Protein AF-A0A1L7NQ21-F1 (afdb_monomer_lite)

InterPro domains:
  IPR059882 YoqU [PF27459] (92-200)

Foldseek 3Di:
DDDPLVPQLVLQCDVVQWDWDWDADPFAIWIWIAGPVPRQIFIDDDGNDPCRVPDSVNSLVRLLRSLVVCVVVVHADDDQTPSNLSVLQVLLQLLQVLCLPFFPNPQADPVQRFGWGWDDPVATWIQGRPPRDTFHLDPDDDTVPDPDDPLVSVVVVLSRCCSRPVRAAELCSQQPADPDDGGGPVPGDPVRSVSSSVSNVSGSSYDHPPPDPPD

Organism: Pseudomonas putida (NCBI:txid303)

Radius of gyration: 19.26 Å; chains: 1; bounding box: 44×36×60 Å

Structure (mmCIF, N/CA/C/O backbone):
data_AF-A0A1L7NQ21-F1
#
_entry.id   AF-A0A1L7NQ21-F1
#
loop_
_atom_site.group_PDB
_atom_site.id
_atom_site.type_symbol
_atom_site.label_atom_id
_atom_site.label_alt_id
_atom_site.label_comp_id
_atom_site.label_asym_id
_atom_site.label_entity_id
_atom_site.label_seq_id
_atom_site.pdbx_PDB_ins_code
_atom_site.Cartn_x
_atom_site.Cartn_y
_atom_site.Cartn_z
_atom_site.occupancy
_atom_site.B_iso_or_equiv
_atom_site.auth_seq_id
_atom_site.auth_comp_id
_atom_site.auth_asym_id
_atom_site.auth_atom_id
_atom_site.pdbx_PDB_model_num
ATOM 1 N N . MET A 1 1 ? 1.012 23.677 16.792 1.00 32.12 1 MET A N 1
ATOM 2 C CA . MET A 1 1 ? -0.436 23.432 16.614 1.00 32.12 1 MET A CA 1
ATOM 3 C C . MET A 1 1 ? -0.610 22.050 16.000 1.00 32.12 1 MET A C 1
ATOM 5 O O . MET A 1 1 ? -0.358 21.897 14.815 1.00 32.12 1 MET A O 1
ATOM 9 N N . HIS A 1 2 ? -0.898 21.027 16.805 1.00 36.28 2 HIS A N 1
ATOM 10 C CA . HIS A 1 2 ? -1.172 19.657 16.346 1.00 36.28 2 HIS A CA 1
ATOM 11 C C . HIS A 1 2 ? -2.449 19.189 17.045 1.00 36.28 2 HIS A C 1
ATOM 13 O O . HIS A 1 2 ? -2.409 18.605 18.121 1.00 36.28 2 HIS A O 1
ATOM 19 N N . THR A 1 3 ? -3.588 19.517 16.446 1.00 37.69 3 THR A N 1
ATOM 20 C CA . THR A 1 3 ? -4.924 19.086 16.873 1.00 37.69 3 THR A CA 1
ATOM 21 C C . THR A 1 3 ? -5.678 18.568 15.650 1.00 37.69 3 THR A C 1
ATOM 23 O O . THR A 1 3 ? -6.702 19.123 15.289 1.00 37.69 3 THR A O 1
ATOM 26 N N . ASN A 1 4 ? -5.146 17.537 14.983 1.00 45.69 4 ASN A N 1
ATOM 27 C CA . ASN A 1 4 ? -5.838 16.839 13.882 1.00 45.69 4 ASN A CA 1
ATOM 28 C C . ASN A 1 4 ? -6.032 15.330 14.159 1.00 45.69 4 ASN A C 1
ATOM 30 O O . ASN A 1 4 ? -6.522 14.600 13.307 1.00 45.69 4 ASN A O 1
ATOM 34 N N . GLY A 1 5 ? -5.661 14.840 15.350 1.00 44.22 5 GLY A N 1
ATOM 35 C CA . GLY A 1 5 ? -5.690 13.404 15.673 1.00 44.22 5 GLY A CA 1
ATOM 36 C C . GLY A 1 5 ? -7.079 12.822 15.975 1.00 44.22 5 GLY A C 1
ATOM 37 O O . GLY A 1 5 ? -7.252 11.614 15.895 1.00 44.22 5 GLY A O 1
ATOM 38 N N . ILE A 1 6 ? -8.072 13.655 16.304 1.00 44.72 6 ILE A N 1
ATOM 39 C CA . ILE A 1 6 ? -9.440 13.208 16.647 1.00 44.72 6 ILE A CA 1
ATOM 40 C C . ILE A 1 6 ? -10.348 13.157 15.400 1.00 44.72 6 ILE A C 1
ATOM 42 O O . ILE A 1 6 ? -11.302 12.382 15.342 1.00 44.72 6 ILE A O 1
ATOM 46 N N . ASP A 1 7 ? -10.019 13.933 14.367 1.00 54.94 7 ASP A N 1
ATOM 47 C CA . ASP A 1 7 ? -10.854 14.099 13.171 1.00 54.94 7 ASP A CA 1
ATOM 48 C C . ASP A 1 7 ? -10.717 12.919 12.186 1.00 54.94 7 ASP A C 1
ATOM 50 O O . ASP A 1 7 ? -11.691 12.452 11.597 1.00 54.94 7 ASP A O 1
ATOM 54 N N . TRP A 1 8 ? -9.515 12.342 12.068 1.00 54.97 8 TRP A N 1
ATOM 55 C CA . TRP A 1 8 ? -9.252 11.308 11.061 1.00 54.97 8 TRP A CA 1
ATOM 56 C C . TRP A 1 8 ? -9.940 9.957 11.359 1.00 54.97 8 TRP A C 1
ATOM 58 O O . TRP A 1 8 ? -10.444 9.328 10.433 1.00 54.97 8 TRP A O 1
ATOM 68 N N . ILE A 1 9 ? -10.032 9.519 12.627 1.00 61.72 9 ILE A N 1
ATOM 69 C CA . ILE A 1 9 ? -10.739 8.269 12.998 1.00 61.72 9 ILE A CA 1
ATOM 70 C C . ILE A 1 9 ? -12.238 8.418 12.755 1.00 61.72 9 ILE A C 1
ATOM 72 O O . ILE A 1 9 ? -12.871 7.521 12.199 1.00 61.72 9 ILE A O 1
ATOM 76 N N . THR A 1 10 ? -12.791 9.566 13.148 1.00 63.78 10 THR A N 1
ATOM 77 C CA . THR A 1 10 ? -14.214 9.882 12.990 1.00 63.78 10 THR A CA 1
ATOM 78 C C . THR A 1 10 ? -14.597 9.918 11.507 1.00 63.78 10 THR A C 1
ATOM 80 O O . THR A 1 10 ? -15.651 9.412 11.136 1.00 63.78 10 THR A O 1
ATOM 83 N N . GLY A 1 11 ? -13.707 10.415 10.637 1.00 64.31 11 GLY A N 1
ATOM 84 C CA . GLY A 1 11 ? -13.865 10.343 9.179 1.00 64.31 11 GLY A CA 1
ATOM 85 C C . GLY A 1 11 ? -13.595 8.963 8.557 1.00 64.31 11 GLY A C 1
ATOM 86 O O . GLY A 1 11 ? -14.012 8.706 7.425 1.00 64.31 11 GLY A O 1
ATOM 87 N N . MET A 1 12 ? -12.903 8.062 9.262 1.00 71.81 12 MET A N 1
ATOM 88 C CA . MET A 1 12 ? -12.581 6.716 8.778 1.00 71.81 12 MET A CA 1
ATOM 89 C C . MET A 1 12 ? -13.686 5.698 9.073 1.00 71.81 12 MET A C 1
ATOM 91 O O . MET A 1 12 ? -13.937 4.824 8.242 1.00 71.81 12 MET A O 1
ATOM 95 N N . LEU A 1 13 ? -14.360 5.828 10.217 1.00 77.88 13 LEU A N 1
ATOM 96 C CA . LEU A 1 13 ? -15.386 4.903 10.700 1.00 77.88 13 LEU A CA 1
ATOM 97 C C . LEU A 1 13 ? -16.797 5.472 10.527 1.00 77.88 13 LEU A C 1
ATOM 99 O O . LEU A 1 13 ? -17.529 5.675 11.492 1.00 77.88 13 LEU A O 1
ATOM 103 N N . ASP A 1 14 ? -17.179 5.694 9.271 1.00 84.94 14 ASP A N 1
ATOM 104 C CA . ASP A 1 14 ? -18.560 6.004 8.896 1.00 84.94 14 ASP A CA 1
ATOM 105 C C . ASP A 1 14 ? -19.506 4.886 9.400 1.00 84.94 14 ASP A C 1
ATOM 107 O O . ASP A 1 14 ? -19.382 3.739 8.948 1.00 84.94 14 ASP A O 1
ATOM 111 N N . PRO A 1 15 ? -20.445 5.173 10.324 1.00 86.00 15 PRO A N 1
ATOM 112 C CA . PRO A 1 15 ? -21.314 4.158 10.917 1.00 86.00 15 PRO A CA 1
ATOM 113 C C . PRO A 1 15 ? -22.269 3.512 9.903 1.00 86.00 15 PRO A C 1
ATOM 115 O O . PRO A 1 15 ? -22.757 2.404 10.153 1.00 86.00 15 PRO A O 1
ATOM 118 N N . GLU A 1 16 ? -22.516 4.151 8.753 1.00 88.62 16 GLU A N 1
ATOM 119 C CA . GLU A 1 16 ? -23.286 3.563 7.651 1.00 88.62 16 GLU A CA 1
ATOM 120 C C . GLU A 1 16 ? -22.487 2.497 6.891 1.00 88.62 16 GLU A C 1
ATOM 122 O O . GLU A 1 16 ? -23.062 1.585 6.295 1.00 88.62 16 GLU A O 1
ATOM 127 N N . ARG A 1 17 ? -21.151 2.570 6.935 1.00 89.25 17 ARG A N 1
ATOM 128 C CA . ARG A 1 17 ? -20.242 1.631 6.257 1.00 89.25 17 ARG A CA 1
ATOM 129 C C . ARG A 1 17 ? -19.696 0.571 7.188 1.00 89.25 17 ARG A C 1
ATOM 131 O O . ARG A 1 17 ? -19.484 -0.565 6.760 1.00 89.25 17 ARG A O 1
ATOM 138 N N . PHE A 1 18 ? -19.479 0.928 8.447 1.00 92.94 18 PHE A N 1
ATOM 139 C CA . PHE A 1 18 ? -18.782 0.090 9.403 1.00 92.94 18 PHE A CA 1
ATOM 140 C C . PHE A 1 18 ? -19.611 -0.169 10.657 1.00 92.94 18 PHE A C 1
ATOM 142 O O . PHE A 1 18 ? -20.371 0.675 11.131 1.00 92.94 18 PHE A O 1
ATOM 149 N N . ALA A 1 19 ? -19.442 -1.363 11.211 1.00 93.38 19 ALA A N 1
ATOM 150 C CA . ALA A 1 19 ? -19.881 -1.700 12.551 1.00 93.38 19 ALA A CA 1
ATOM 151 C C . ALA A 1 19 ? -18.640 -1.990 13.397 1.00 93.38 19 ALA A C 1
ATOM 153 O O . ALA A 1 19 ? -17.917 -2.950 13.133 1.00 93.38 19 ALA A O 1
ATOM 154 N N . LEU A 1 20 ? -18.389 -1.151 14.401 1.00 92.38 20 LEU A N 1
ATOM 155 C CA . LEU A 1 20 ? -17.369 -1.393 15.415 1.00 92.38 20 LEU A CA 1
ATOM 156 C C . LEU A 1 20 ? -18.038 -1.989 16.654 1.00 92.38 20 LEU A C 1
ATOM 158 O O . LEU A 1 20 ? -19.051 -1.477 17.131 1.00 92.38 20 LEU A O 1
ATOM 162 N N . SER A 1 21 ? -17.468 -3.065 17.182 1.00 92.31 21 SER A N 1
ATOM 163 C CA . SER A 1 21 ? -17.938 -3.710 18.407 1.00 92.31 21 SER A CA 1
ATOM 164 C C . SER A 1 21 ? -16.764 -4.128 19.290 1.00 92.31 21 SER A C 1
ATOM 166 O O . SER A 1 21 ? -15.649 -4.322 18.808 1.00 92.31 21 SER A O 1
ATOM 168 N N . SER A 1 22 ? -17.010 -4.241 20.595 1.00 92.56 22 SER A N 1
ATOM 169 C CA . SER A 1 22 ? -16.029 -4.697 21.581 1.00 92.56 22 SER A CA 1
ATOM 170 C C . SER A 1 22 ? -16.636 -5.815 22.416 1.00 92.56 22 SER A C 1
ATOM 172 O O . SER A 1 22 ? -17.753 -5.685 22.920 1.00 92.56 22 SER A O 1
ATOM 174 N N . LYS A 1 23 ? -15.892 -6.907 22.588 1.00 93.44 23 LYS A N 1
ATOM 175 C CA . LYS A 1 23 ? -16.241 -8.019 23.470 1.00 93.44 23 LYS A CA 1
ATOM 176 C C . LYS A 1 23 ? -15.192 -8.136 24.568 1.00 93.44 23 LYS A C 1
ATOM 178 O O . LYS A 1 23 ? -14.009 -8.283 24.279 1.00 93.44 23 LYS A O 1
ATOM 183 N N . LYS A 1 24 ? -15.619 -8.108 25.831 1.00 92.44 24 LYS A N 1
ATOM 184 C CA . LYS A 1 24 ? -14.718 -8.345 26.967 1.00 92.44 24 LYS A CA 1
ATOM 185 C C . LYS A 1 24 ? -14.228 -9.798 26.956 1.00 92.44 24 LYS A C 1
ATOM 187 O O . LYS A 1 24 ? -15.014 -10.720 26.733 1.00 92.44 24 LYS A O 1
ATOM 192 N N . THR A 1 25 ? -12.939 -9.985 27.197 1.00 91.88 25 THR A N 1
ATOM 193 C CA . THR A 1 25 ? -12.248 -11.278 27.289 1.00 91.88 25 THR A CA 1
ATOM 194 C C . THR A 1 25 ? -11.512 -11.369 28.628 1.00 91.88 25 THR A C 1
ATOM 196 O O . THR A 1 25 ? -11.491 -10.398 29.385 1.00 91.88 25 THR A O 1
ATOM 199 N N . THR A 1 26 ? -10.925 -12.527 28.940 1.00 89.25 26 THR A N 1
ATOM 200 C CA . THR A 1 26 ? -10.126 -12.718 30.163 1.00 89.25 26 THR A CA 1
ATOM 201 C C . THR A 1 26 ? -8.942 -11.748 30.229 1.00 89.25 26 THR A C 1
ATOM 203 O O . THR A 1 26 ? -8.661 -11.207 31.295 1.00 89.25 26 THR A O 1
ATOM 206 N N . ASP A 1 27 ? -8.320 -11.467 29.081 1.00 87.56 27 ASP A N 1
ATOM 207 C CA . ASP A 1 27 ? -7.060 -10.718 28.983 1.00 87.56 27 ASP A CA 1
ATOM 208 C C . ASP A 1 27 ? -7.245 -9.256 28.531 1.00 87.56 27 ASP A C 1
ATOM 210 O O . ASP A 1 27 ? -6.274 -8.524 28.339 1.00 87.56 27 ASP A O 1
ATOM 214 N N . GLY A 1 28 ? -8.493 -8.805 28.365 1.00 91.94 28 GLY A N 1
ATOM 215 C CA . GLY A 1 28 ? -8.814 -7.449 27.921 1.00 91.94 28 GLY A CA 1
ATOM 216 C C . GLY A 1 28 ? -10.050 -7.399 27.036 1.00 91.94 28 GLY A C 1
ATOM 217 O O . GLY A 1 28 ? -11.121 -7.875 27.419 1.00 91.94 28 GLY A O 1
ATOM 218 N N . HIS A 1 29 ? -9.923 -6.833 25.840 1.00 92.75 29 HIS A N 1
ATOM 219 C CA . HIS A 1 29 ? -11.025 -6.669 24.895 1.00 92.75 29 HIS A CA 1
ATOM 220 C C . HIS A 1 29 ? -10.659 -7.214 23.514 1.00 92.75 29 HIS A C 1
ATOM 222 O O . HIS A 1 29 ? -9.551 -7.020 23.031 1.00 92.75 29 HIS A O 1
ATOM 228 N N . LEU A 1 30 ? -11.618 -7.853 22.849 1.00 94.81 30 LEU A N 1
ATOM 229 C CA . LEU A 1 30 ? -11.555 -8.147 21.424 1.00 94.81 30 LEU A CA 1
ATOM 230 C C . LEU A 1 30 ? -12.375 -7.093 20.687 1.00 94.81 30 LEU A C 1
ATOM 232 O O . LEU A 1 30 ? -13.582 -6.981 20.916 1.00 94.81 30 LEU A O 1
ATOM 236 N N . LEU A 1 31 ? -11.723 -6.309 19.838 1.00 94.94 31 LEU A N 1
ATOM 237 C CA . LEU A 1 31 ? -12.385 -5.334 18.982 1.00 94.94 31 LEU A CA 1
ATOM 238 C C . LEU A 1 31 ? -12.636 -5.954 17.622 1.00 94.94 31 LEU A C 1
ATOM 240 O O . LEU A 1 31 ? -11.712 -6.500 17.030 1.00 94.94 31 LEU A O 1
ATOM 244 N N . THR A 1 32 ? -13.856 -5.820 17.117 1.00 95.88 32 THR A N 1
ATOM 245 C CA . THR A 1 32 ? -14.237 -6.295 15.789 1.00 95.88 32 THR A CA 1
ATOM 246 C C . THR A 1 32 ? -14.733 -5.117 14.969 1.00 95.88 32 THR A C 1
ATOM 248 O O . THR A 1 32 ? -15.703 -4.457 15.352 1.00 95.88 32 THR A O 1
ATOM 251 N N . LEU A 1 33 ? -14.083 -4.879 13.832 1.00 95.06 33 LEU A N 1
ATOM 252 C CA . LEU A 1 33 ? -14.534 -3.939 12.815 1.00 95.06 33 LEU A CA 1
ATOM 253 C C . LEU A 1 33 ? -15.072 -4.716 11.621 1.00 95.06 33 LEU A C 1
ATOM 255 O O . LEU A 1 33 ? -14.340 -5.465 10.978 1.00 95.06 33 LEU A O 1
ATOM 259 N N . GLU A 1 34 ? -16.346 -4.515 11.319 1.00 96.06 34 GLU A N 1
ATOM 260 C CA . GLU A 1 34 ? -17.036 -5.148 10.203 1.00 96.06 34 GLU A CA 1
ATOM 261 C C . GLU A 1 34 ? -17.391 -4.109 9.143 1.00 96.06 34 GLU A C 1
ATOM 263 O O . GLU A 1 34 ? -17.993 -3.079 9.449 1.00 96.06 34 GLU A O 1
ATOM 268 N N . HIS A 1 35 ? -17.066 -4.389 7.884 1.00 94.94 35 HIS A N 1
ATOM 269 C CA . HIS A 1 35 ? -17.590 -3.617 6.766 1.00 94.94 35 HIS A CA 1
ATOM 270 C C . HIS A 1 35 ? -18.971 -4.143 6.369 1.00 94.94 35 HIS A C 1
ATOM 272 O O . HIS A 1 35 ? -19.099 -5.237 5.817 1.00 94.94 35 HIS A O 1
ATOM 278 N N . ARG A 1 36 ? -20.012 -3.342 6.601 1.00 94.56 36 ARG A N 1
ATOM 279 C CA . ARG A 1 36 ? -21.422 -3.757 6.518 1.00 94.56 36 ARG A CA 1
ATOM 280 C C . ARG A 1 36 ? -21.820 -4.310 5.155 1.00 94.56 36 ARG A C 1
ATOM 282 O O . ARG A 1 36 ? -22.572 -5.272 5.077 1.00 94.56 36 ARG A O 1
ATOM 289 N N . ARG A 1 37 ? -21.318 -3.711 4.071 1.00 93.31 37 ARG A N 1
ATOM 290 C CA . ARG A 1 37 ? -21.693 -4.098 2.701 1.00 93.31 37 ARG A CA 1
ATOM 291 C C . ARG A 1 37 ? -21.077 -5.429 2.268 1.00 93.31 37 ARG A C 1
ATOM 293 O O . ARG A 1 37 ? -21.671 -6.118 1.448 1.00 93.31 37 ARG A O 1
ATOM 300 N N . THR A 1 38 ? -19.890 -5.778 2.766 1.00 94.56 38 THR A N 1
ATOM 301 C CA . THR A 1 38 ? -19.184 -7.012 2.360 1.00 94.56 38 THR A CA 1
ATOM 302 C C . THR A 1 38 ? -19.216 -8.097 3.430 1.00 94.56 38 THR A C 1
ATOM 304 O O . THR A 1 38 ? -18.901 -9.242 3.127 1.00 94.56 38 THR A O 1
ATOM 307 N N . GLY A 1 39 ? -19.547 -7.749 4.676 1.00 95.44 39 GLY A N 1
ATOM 308 C CA . GLY A 1 39 ? -19.470 -8.639 5.834 1.00 95.44 39 GLY A CA 1
ATOM 309 C C . GLY A 1 39 ? -18.041 -8.996 6.259 1.00 95.44 39 GLY A C 1
ATOM 310 O O . GLY A 1 39 ? -17.870 -9.801 7.172 1.00 95.44 39 GLY A O 1
ATOM 311 N N . LEU A 1 40 ? -17.008 -8.431 5.615 1.00 96.12 40 LEU A N 1
ATOM 312 C CA . LEU A 1 40 ? -15.614 -8.676 5.988 1.00 96.12 40 LEU A CA 1
ATOM 313 C C . LEU A 1 40 ? -15.305 -8.063 7.349 1.00 96.12 40 LEU A C 1
ATOM 315 O O . LEU A 1 40 ? -15.765 -6.964 7.664 1.00 96.12 40 LEU A O 1
ATOM 319 N N . LYS A 1 41 ? -14.485 -8.774 8.124 1.00 96.94 41 LYS A N 1
ATOM 320 C CA . LYS A 1 41 ? -14.150 -8.425 9.502 1.00 96.94 41 LYS A CA 1
ATOM 321 C C . LYS A 1 41 ? -12.648 -8.329 9.697 1.00 96.94 41 LYS A C 1
ATOM 323 O O . LYS A 1 41 ? -11.877 -9.041 9.054 1.00 96.94 41 LYS A O 1
ATOM 328 N N . ALA A 1 42 ? -12.262 -7.464 10.618 1.00 96.56 42 ALA A N 1
ATOM 329 C CA . ALA A 1 42 ? -10.962 -7.474 11.258 1.00 96.56 42 ALA A CA 1
ATOM 330 C C . ALA A 1 42 ? -11.159 -7.532 12.766 1.00 96.56 42 ALA A C 1
ATOM 332 O O . ALA A 1 42 ? -12.097 -6.929 13.291 1.00 96.56 42 ALA A O 1
ATOM 333 N N . GLU A 1 43 ? -10.275 -8.255 13.443 1.00 96.69 43 GLU A N 1
ATOM 334 C CA . GLU A 1 43 ? -10.348 -8.476 14.880 1.00 96.69 43 GLU A CA 1
ATOM 335 C C . GLU A 1 43 ? -8.998 -8.180 15.524 1.00 96.69 43 GLU A C 1
ATOM 337 O O . GLU A 1 43 ? -7.975 -8.683 15.068 1.00 96.69 43 GLU A O 1
ATOM 342 N N . LEU A 1 44 ? -8.994 -7.367 16.577 1.00 95.38 44 LEU A N 1
ATOM 343 C CA . LEU A 1 44 ? -7.786 -6.985 17.302 1.00 95.38 44 LEU A CA 1
ATOM 344 C C . LEU A 1 44 ? -8.003 -7.176 18.799 1.00 95.38 44 LEU A C 1
ATOM 346 O O . LEU A 1 44 ? -8.902 -6.573 19.389 1.00 95.38 44 LEU A O 1
ATOM 350 N N . ALA A 1 45 ? -7.165 -8.010 19.410 1.00 93.88 45 ALA A N 1
ATOM 351 C CA . ALA A 1 45 ? -7.087 -8.110 20.857 1.00 93.88 45 ALA A CA 1
ATOM 352 C C . ALA A 1 45 ? -6.328 -6.896 21.405 1.00 93.88 45 ALA A C 1
ATOM 354 O O . ALA A 1 45 ? -5.225 -6.586 20.957 1.00 93.88 45 ALA A O 1
ATOM 355 N N . VAL A 1 46 ? -6.922 -6.220 22.381 1.00 92.06 46 VAL A N 1
ATOM 356 C CA . VAL A 1 46 ? -6.312 -5.112 23.114 1.00 92.06 46 VAL A CA 1
ATOM 357 C C . VAL A 1 46 ? -6.341 -5.417 24.604 1.00 92.06 46 VAL A C 1
ATOM 359 O O . VAL A 1 46 ? -7.211 -6.148 25.084 1.00 92.06 46 VAL A O 1
ATOM 362 N N . GLY A 1 47 ? -5.377 -4.858 25.335 1.00 88.75 47 GLY A N 1
ATOM 363 C CA . GLY A 1 47 ? -5.279 -5.041 26.780 1.00 88.75 47 GLY A CA 1
ATOM 364 C C . GLY A 1 47 ? -6.510 -4.529 27.547 1.00 88.75 47 GLY A C 1
ATOM 365 O O . GLY A 1 47 ? -7.425 -3.938 26.969 1.00 88.75 47 GLY A O 1
ATOM 366 N N . PRO A 1 48 ? -6.546 -4.725 28.874 1.00 85.94 48 PRO A N 1
ATOM 367 C CA . PRO A 1 48 ? -7.701 -4.382 29.709 1.00 85.94 48 PRO A CA 1
ATOM 368 C C . PRO A 1 48 ? -7.935 -2.874 29.873 1.00 85.94 48 PRO A C 1
ATOM 370 O O . PRO A 1 48 ? -8.958 -2.472 30.426 1.00 85.94 48 PRO A O 1
ATOM 373 N N . ASP A 1 49 ? -7.002 -2.037 29.422 1.00 84.44 49 ASP A N 1
ATOM 374 C CA . ASP A 1 49 ? -7.117 -0.588 29.505 1.00 84.44 49 ASP A CA 1
ATOM 375 C C . ASP A 1 49 ? -8.172 -0.050 28.520 1.00 84.44 49 ASP A C 1
ATOM 377 O O . ASP A 1 49 ? -8.043 -0.159 27.298 1.00 84.44 49 ASP A O 1
ATOM 381 N N . ALA A 1 50 ? -9.209 0.592 29.059 1.00 73.12 50 ALA A N 1
ATOM 382 C CA . ALA A 1 50 ? -10.268 1.221 28.277 1.00 73.12 50 ALA A CA 1
ATOM 383 C C . ALA A 1 50 ? -9.754 2.358 27.370 1.00 73.12 50 ALA A C 1
ATOM 385 O O . ALA A 1 50 ? -10.363 2.633 26.332 1.00 73.12 50 ALA A O 1
ATOM 386 N N . ALA A 1 51 ? -8.634 3.002 27.717 1.00 77.38 51 ALA A N 1
ATOM 387 C CA . ALA A 1 51 ? -8.002 3.999 26.857 1.00 77.38 51 ALA A CA 1
ATOM 388 C C . ALA A 1 51 ? -7.389 3.357 25.601 1.00 77.38 51 ALA A C 1
ATOM 390 O O . ALA A 1 51 ? -7.462 3.936 24.515 1.00 77.38 51 ALA A O 1
ATOM 391 N N . ALA A 1 52 ? -6.861 2.134 25.717 1.00 76.44 52 ALA A N 1
ATOM 392 C CA . ALA A 1 52 ? -6.309 1.391 24.587 1.00 76.44 52 ALA A CA 1
ATOM 393 C C . ALA A 1 52 ? -7.398 0.995 23.575 1.00 76.44 52 ALA A C 1
ATOM 395 O O . ALA A 1 52 ? -7.154 1.018 22.369 1.00 76.44 52 ALA A O 1
ATOM 396 N N . VAL A 1 53 ? -8.617 0.700 24.042 1.00 76.06 53 VAL A N 1
ATOM 397 C CA . VAL A 1 53 ? -9.761 0.340 23.182 1.00 76.06 53 VAL A CA 1
ATOM 398 C C . VAL A 1 53 ? -10.107 1.446 22.185 1.00 76.06 53 VAL A C 1
ATOM 400 O O . VAL A 1 53 ? -10.388 1.159 21.025 1.00 76.06 53 VAL A O 1
ATOM 403 N N . ASN A 1 54 ? -10.051 2.705 22.619 1.00 77.06 54 ASN A N 1
ATOM 404 C CA . ASN A 1 54 ? -10.422 3.863 21.799 1.00 77.06 54 ASN A CA 1
ATOM 405 C C . ASN A 1 54 ? -9.202 4.624 21.266 1.00 77.06 54 ASN A C 1
ATOM 407 O O . ASN A 1 54 ? -9.321 5.773 20.837 1.00 77.06 54 ASN A O 1
ATOM 411 N N . SER A 1 55 ? -8.018 4.011 21.323 1.00 82.69 55 SER A N 1
ATOM 412 C CA . SER A 1 55 ? -6.797 4.682 20.906 1.00 82.69 55 SER A CA 1
ATOM 413 C C . SER A 1 55 ? -6.722 4.826 19.384 1.00 82.69 55 SER A C 1
ATOM 415 O O . SER A 1 55 ? -7.216 4.003 18.607 1.00 82.69 55 SER A O 1
ATOM 417 N N . MET A 1 56 ? -6.036 5.884 18.966 1.00 80.25 56 MET A N 1
ATOM 418 C CA . MET A 1 56 ? -5.758 6.183 17.567 1.00 80.25 56 MET A CA 1
ATOM 419 C C . MET A 1 56 ? -4.991 5.061 16.865 1.00 80.25 56 MET A C 1
ATOM 421 O O . MET A 1 56 ? -5.323 4.663 15.748 1.00 80.25 56 MET A O 1
ATOM 425 N N . GLU A 1 57 ? -3.988 4.525 17.548 1.00 83.81 57 GLU A N 1
ATOM 426 C CA . GLU A 1 57 ? -3.151 3.435 17.063 1.00 83.81 57 GLU A CA 1
ATOM 427 C C . GLU A 1 57 ? -3.956 2.142 16.889 1.00 83.81 57 GLU A C 1
ATOM 429 O O . GLU A 1 57 ? -3.850 1.471 15.861 1.00 83.81 57 GLU A O 1
ATOM 434 N N . THR A 1 58 ? -4.839 1.846 17.842 1.00 88.06 58 THR A N 1
ATOM 435 C CA . THR A 1 58 ? -5.736 0.688 17.799 1.00 88.06 58 THR A CA 1
ATOM 436 C C . THR A 1 58 ? -6.669 0.750 16.592 1.00 88.06 58 THR A C 1
ATOM 438 O O . THR A 1 58 ? -6.765 -0.214 15.834 1.00 88.06 58 THR A O 1
ATOM 441 N N . MET A 1 59 ? -7.337 1.888 16.374 1.00 86.56 59 MET A N 1
ATOM 442 C CA . MET A 1 59 ? -8.256 2.053 15.241 1.00 86.56 59 MET A CA 1
ATOM 443 C C . MET A 1 59 ? -7.526 2.030 13.895 1.00 86.56 59 MET A C 1
ATOM 445 O O . MET A 1 59 ? -8.019 1.415 12.947 1.00 86.56 59 MET A O 1
ATOM 449 N N . SER A 1 60 ? -6.339 2.644 13.820 1.00 84.88 60 SER A N 1
ATOM 450 C CA . SER A 1 60 ? -5.471 2.579 12.636 1.00 84.88 60 SER A CA 1
ATOM 451 C C . SER A 1 60 ? -5.106 1.138 12.297 1.00 84.88 60 SER A C 1
ATOM 453 O O . SER A 1 60 ? -5.291 0.691 11.164 1.00 84.88 60 SER A O 1
ATOM 455 N N . THR A 1 61 ? -4.675 0.379 13.308 1.00 89.62 61 THR A N 1
ATOM 456 C CA . THR A 1 61 ? -4.310 -1.033 13.170 1.00 89.62 61 THR A CA 1
ATOM 457 C C . THR A 1 61 ? -5.496 -1.857 12.685 1.00 89.62 61 THR A C 1
ATOM 459 O O . THR A 1 61 ? -5.385 -2.570 11.691 1.00 89.62 61 THR A O 1
ATOM 462 N N . LEU A 1 62 ? -6.658 -1.710 13.323 1.00 91.44 62 LEU A N 1
ATOM 463 C CA . LEU A 1 62 ? -7.867 -2.455 12.978 1.00 91.44 62 LEU A CA 1
ATOM 464 C C . LEU A 1 62 ? -8.352 -2.150 11.548 1.00 91.44 62 LEU A C 1
ATOM 466 O O . LEU A 1 62 ? -8.715 -3.061 10.802 1.00 91.44 62 LEU A O 1
ATOM 470 N N . CYS A 1 63 ? -8.292 -0.886 11.123 1.00 90.50 63 CYS A N 1
ATOM 471 C CA . CYS A 1 63 ? -8.612 -0.500 9.747 1.00 90.50 63 CYS A CA 1
ATOM 472 C C . CYS A 1 63 ? -7.575 -1.004 8.744 1.00 90.50 63 CYS A C 1
ATOM 474 O O . CYS A 1 63 ? -7.944 -1.430 7.652 1.00 90.50 63 CYS A O 1
ATOM 476 N N . GLY A 1 64 ? -6.292 -1.008 9.109 1.00 91.25 64 GLY A N 1
ATOM 477 C CA . GLY A 1 64 ? -5.237 -1.625 8.312 1.00 91.25 64 GLY A CA 1
ATOM 478 C C . GLY A 1 64 ? -5.469 -3.122 8.114 1.00 91.25 64 GLY A C 1
ATOM 479 O O . GLY A 1 64 ? -5.393 -3.611 6.990 1.00 91.25 64 GLY A O 1
ATOM 480 N N . MET A 1 65 ? -5.841 -3.840 9.175 1.00 94.50 65 MET A N 1
ATOM 481 C CA . MET A 1 65 ? -6.198 -5.258 9.100 1.00 94.50 65 MET A CA 1
ATOM 482 C C . MET A 1 65 ? -7.401 -5.487 8.182 1.00 94.50 65 MET A C 1
ATOM 484 O O . MET A 1 65 ? -7.349 -6.360 7.320 1.00 94.50 65 MET A O 1
ATOM 488 N N . LEU A 1 66 ? -8.458 -4.676 8.299 1.00 95.06 66 LEU A N 1
ATOM 489 C CA . LEU A 1 66 ? -9.633 -4.810 7.435 1.00 95.06 66 LEU A CA 1
ATOM 490 C C . LEU A 1 66 ? -9.303 -4.495 5.972 1.00 95.06 66 LEU A C 1
ATOM 492 O O . LEU A 1 66 ? -9.743 -5.211 5.073 1.00 95.06 66 LEU A O 1
ATOM 496 N N . ALA A 1 67 ? -8.500 -3.459 5.723 1.00 93.38 67 ALA A N 1
ATOM 497 C CA . ALA A 1 67 ? -8.022 -3.123 4.388 1.00 93.38 67 ALA A CA 1
ATOM 498 C C . ALA A 1 67 ? -7.194 -4.267 3.786 1.00 93.38 67 ALA A C 1
ATOM 500 O O . ALA A 1 67 ? -7.400 -4.618 2.624 1.00 93.38 67 ALA A O 1
ATOM 501 N N . LYS A 1 68 ? -6.334 -4.914 4.584 1.00 93.50 68 LYS A N 1
ATOM 502 C CA . LYS A 1 68 ? -5.623 -6.127 4.169 1.00 93.50 68 LYS A CA 1
ATOM 503 C C . LYS A 1 68 ? -6.606 -7.226 3.755 1.00 93.50 68 LYS A C 1
ATOM 505 O O . LYS A 1 68 ? -6.492 -7.728 2.638 1.00 93.50 68 LYS A O 1
ATOM 510 N N . THR A 1 69 ? -7.607 -7.531 4.584 1.00 95.19 69 THR A N 1
ATOM 511 C CA . THR A 1 69 ? -8.646 -8.531 4.275 1.00 95.19 69 THR A CA 1
ATOM 512 C C . THR A 1 69 ? -9.372 -8.226 2.962 1.00 95.19 69 THR A C 1
ATOM 514 O O . THR A 1 69 ? -9.610 -9.129 2.163 1.00 95.19 69 THR A O 1
ATOM 517 N N . PHE A 1 70 ? -9.686 -6.955 2.693 1.00 94.38 70 PHE A N 1
ATOM 518 C CA . PHE A 1 70 ? -10.240 -6.527 1.405 1.00 94.38 70 PHE A CA 1
ATOM 519 C C . PHE A 1 70 ? -9.312 -6.866 0.244 1.00 94.38 70 PHE A C 1
ATOM 521 O O . PHE A 1 70 ? -9.753 -7.439 -0.752 1.00 94.38 70 PHE A O 1
ATOM 528 N N . THR A 1 71 ? -8.028 -6.525 0.372 1.00 92.19 71 THR A N 1
ATOM 529 C CA . THR A 1 71 ? -7.063 -6.776 -0.697 1.00 92.19 71 THR A CA 1
ATOM 530 C C . THR A 1 71 ? -6.823 -8.266 -0.935 1.00 92.19 71 THR A C 1
ATOM 532 O O . THR A 1 71 ? -6.760 -8.671 -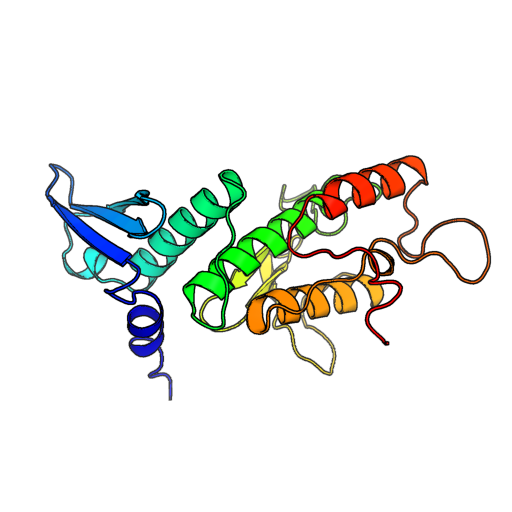2.095 1.00 92.19 71 THR A O 1
ATOM 535 N N . ASP A 1 72 ? -6.796 -9.084 0.123 1.00 92.38 72 ASP A N 1
ATOM 536 C CA . ASP A 1 72 ? -6.684 -10.547 0.042 1.00 92.38 72 ASP A CA 1
ATOM 537 C C . ASP A 1 72 ? -7.916 -11.154 -0.655 1.00 92.38 72 ASP A C 1
ATOM 539 O O . ASP A 1 72 ? -7.794 -12.038 -1.504 1.00 92.38 72 ASP A O 1
ATOM 543 N N . ALA A 1 73 ? -9.106 -10.614 -0.372 1.00 93.06 73 ALA A N 1
ATOM 544 C CA . ALA A 1 73 ? -10.356 -10.969 -1.045 1.00 93.06 73 ALA A CA 1
ATOM 545 C C . ALA A 1 73 ? -10.500 -10.354 -2.452 1.00 93.06 73 ALA A C 1
ATOM 547 O O . ALA A 1 73 ? -11.532 -10.538 -3.099 1.00 93.06 73 ALA A O 1
ATOM 548 N N . LYS A 1 74 ? -9.491 -9.613 -2.934 1.00 90.38 74 LYS A N 1
ATOM 549 C CA . LYS A 1 74 ? -9.500 -8.884 -4.216 1.00 90.38 74 LYS A CA 1
ATOM 550 C C . LYS A 1 74 ? -10.685 -7.916 -4.358 1.00 90.38 74 LYS A C 1
ATOM 552 O O . LYS A 1 74 ? -11.156 -7.665 -5.465 1.00 90.38 74 LYS A O 1
ATOM 557 N N . LEU A 1 75 ? -11.156 -7.357 -3.245 1.00 90.38 75 LEU A N 1
AT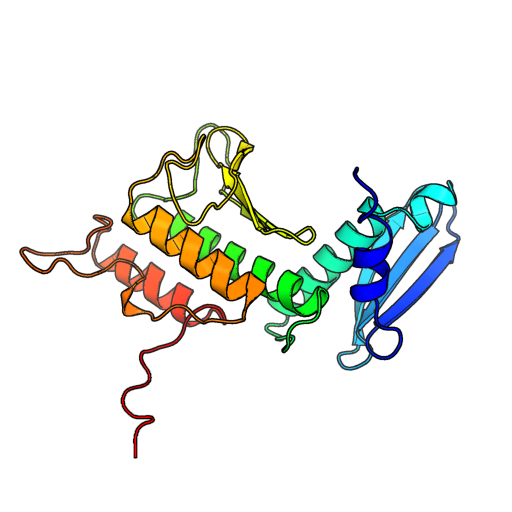OM 558 C CA . LEU A 1 75 ? -12.239 -6.378 -3.211 1.00 90.38 75 LEU A CA 1
ATOM 559 C C . LEU A 1 75 ? -11.704 -4.950 -3.206 1.00 90.38 75 LEU A C 1
ATOM 561 O O . LEU A 1 75 ? -10.721 -4.628 -2.544 1.00 90.38 75 LEU A O 1
ATOM 565 N N . HIS A 1 76 ? -12.417 -4.060 -3.889 1.00 85.06 76 HIS A N 1
ATOM 566 C CA . HIS A 1 76 ? -12.089 -2.639 -3.921 1.00 85.06 76 HIS A CA 1
ATOM 567 C C . HIS A 1 76 ? -13.061 -1.832 -3.076 1.00 85.06 76 HIS A C 1
ATOM 569 O O . HIS A 1 76 ? -14.262 -2.114 -3.028 1.00 85.06 76 HIS A O 1
ATOM 575 N N . GLU A 1 77 ? -12.527 -0.776 -2.476 1.00 87.06 77 GLU A N 1
ATOM 576 C CA . GLU A 1 77 ? -13.324 0.290 -1.900 1.00 87.06 77 GLU A CA 1
ATOM 577 C C . GLU A 1 77 ? -13.072 1.577 -2.685 1.00 87.06 77 GLU A C 1
ATOM 579 O O . GLU A 1 77 ? -11.929 1.966 -2.949 1.00 87.06 77 GLU A O 1
ATOM 584 N N . THR A 1 78 ? -14.156 2.209 -3.120 1.00 84.31 78 THR A N 1
ATOM 585 C CA . THR A 1 78 ? -14.116 3.326 -4.064 1.00 84.31 78 THR A CA 1
ATOM 586 C C . THR A 1 78 ? -14.431 4.638 -3.365 1.00 84.31 78 THR A C 1
ATOM 588 O O . THR A 1 78 ? -15.242 4.683 -2.448 1.00 84.31 78 THR A O 1
ATOM 591 N N . GLY A 1 79 ? -13.862 5.734 -3.862 1.00 87.00 79 GLY A N 1
ATOM 592 C CA . GLY A 1 79 ? -14.149 7.077 -3.364 1.00 87.00 79 GLY A CA 1
ATOM 593 C C . GLY A 1 79 ? -12.997 7.700 -2.582 1.00 87.00 79 GLY A C 1
ATOM 594 O O . GLY A 1 79 ? -11.863 7.210 -2.579 1.00 87.00 79 GLY A O 1
ATOM 595 N N . LYS A 1 80 ? -13.295 8.845 -1.961 1.00 86.31 80 LYS A N 1
ATOM 596 C CA . LYS A 1 80 ? -12.309 9.730 -1.317 1.00 86.31 80 LYS A CA 1
ATOM 597 C C . LYS A 1 80 ? -12.249 9.595 0.206 1.00 86.31 80 LYS A C 1
ATOM 599 O O . LYS A 1 80 ? -11.463 10.303 0.825 1.00 86.31 80 LYS A O 1
ATOM 604 N N . HIS A 1 81 ? -13.060 8.721 0.796 1.00 88.50 81 HIS A N 1
ATOM 605 C CA . HIS A 1 81 ? -13.047 8.500 2.238 1.00 88.50 81 HIS A CA 1
ATOM 606 C C . HIS A 1 81 ? -11.770 7.771 2.679 1.00 88.50 81 HIS A C 1
ATOM 608 O O . HIS A 1 81 ? -11.107 7.095 1.886 1.00 88.50 81 HIS A O 1
ATOM 614 N N . GLU A 1 82 ? -11.432 7.909 3.957 1.00 89.62 82 GLU A N 1
ATOM 615 C CA . GLU A 1 82 ? -10.142 7.492 4.516 1.00 89.62 82 GLU A CA 1
ATOM 616 C C . GLU A 1 82 ? -9.885 5.989 4.356 1.00 89.62 82 GLU A C 1
ATOM 618 O O . GLU A 1 82 ? -8.815 5.586 3.904 1.00 89.62 82 GLU A O 1
ATOM 623 N N . PHE A 1 83 ? -10.899 5.149 4.587 1.00 91.12 83 PHE A N 1
ATOM 624 C CA . PHE A 1 83 ? -10.758 3.703 4.400 1.00 91.12 83 PHE A CA 1
ATOM 625 C C . PHE A 1 83 ? -10.466 3.298 2.939 1.00 91.12 83 PHE A C 1
ATOM 627 O O . PHE A 1 83 ? -9.655 2.404 2.700 1.00 91.12 83 PHE A O 1
ATOM 634 N N . ALA A 1 84 ? -11.039 3.984 1.940 1.00 92.62 84 ALA A N 1
ATOM 635 C CA . ALA A 1 84 ? -10.723 3.710 0.535 1.00 92.62 84 ALA A CA 1
ATOM 636 C C . ALA A 1 84 ? -9.254 4.033 0.216 1.00 92.62 84 ALA A C 1
ATOM 638 O O . ALA A 1 84 ? -8.600 3.295 -0.521 1.00 92.62 84 ALA A O 1
ATOM 639 N N . LYS A 1 85 ? -8.711 5.111 0.798 1.00 94.00 85 LYS A N 1
ATOM 640 C CA . LYS A 1 85 ? -7.284 5.449 0.687 1.00 94.00 85 LYS A CA 1
ATOM 641 C C . LYS A 1 85 ? -6.413 4.392 1.371 1.00 94.00 85 LYS A C 1
ATOM 643 O O . LYS A 1 85 ? -5.415 3.983 0.784 1.00 94.00 85 LYS A O 1
ATOM 648 N N . GLN A 1 86 ? -6.825 3.879 2.534 1.00 93.06 86 GLN A N 1
ATOM 649 C CA . GLN A 1 86 ? -6.134 2.777 3.214 1.00 93.06 86 GLN A CA 1
ATOM 650 C C . GLN A 1 86 ? -6.060 1.529 2.322 1.00 93.06 86 GLN A C 1
ATOM 652 O O . GLN A 1 86 ? -4.972 1.007 2.093 1.00 93.06 86 GLN A O 1
ATOM 657 N N . VAL A 1 87 ? -7.183 1.098 1.733 1.00 94.94 87 VAL A N 1
ATOM 658 C CA . VAL A 1 87 ? -7.224 -0.037 0.786 1.00 94.94 87 VAL A CA 1
ATOM 659 C C . VAL A 1 87 ? -6.303 0.201 -0.417 1.00 94.94 87 VAL A C 1
ATOM 661 O O . VAL A 1 87 ? -5.545 -0.685 -0.811 1.00 94.94 87 VAL A O 1
ATOM 664 N N . ARG A 1 88 ? -6.297 1.415 -0.983 1.00 96.81 88 ARG A N 1
ATOM 665 C CA . ARG A 1 88 ? -5.372 1.769 -2.072 1.00 96.81 88 ARG A CA 1
ATOM 666 C C . ARG A 1 88 ? -3.906 1.740 -1.637 1.00 96.81 88 ARG A C 1
ATOM 668 O O . ARG A 1 88 ? -3.066 1.312 -2.424 1.00 96.81 88 ARG A O 1
ATOM 675 N N . CYS A 1 89 ? -3.595 2.131 -0.403 1.00 96.88 89 CYS A N 1
ATOM 676 C CA . CYS A 1 89 ? -2.244 2.042 0.155 1.00 96.88 89 CYS A CA 1
ATOM 677 C C . CYS A 1 89 ? -1.757 0.586 0.212 1.00 96.88 89 CYS A C 1
ATOM 679 O O . CYS A 1 89 ? -0.640 0.293 -0.212 1.00 96.88 89 CYS A O 1
ATOM 681 N N . PHE A 1 90 ? -2.625 -0.353 0.606 1.00 96.75 90 PHE A N 1
ATOM 682 C CA . PHE A 1 90 ? -2.310 -1.785 0.549 1.00 96.75 90 PHE A CA 1
ATOM 683 C C . PHE A 1 90 ? -2.036 -2.276 -0.877 1.00 96.75 90 PHE A C 1
ATOM 685 O O . PHE A 1 90 ? -1.047 -2.970 -1.097 1.00 96.75 90 PHE A O 1
ATOM 692 N N . TYR A 1 91 ? -2.837 -1.875 -1.867 1.00 97.25 91 TYR A N 1
ATOM 693 C CA . TYR A 1 91 ? -2.552 -2.226 -3.264 1.00 97.25 91 TYR A CA 1
ATOM 694 C C . TYR A 1 91 ? -1.259 -1.603 -3.800 1.00 97.25 91 TYR A C 1
ATOM 696 O O . TYR A 1 91 ? -0.559 -2.236 -4.589 1.00 97.25 91 TYR A O 1
ATOM 704 N N . ALA A 1 92 ? -0.917 -0.388 -3.370 1.00 98.12 92 ALA A N 1
ATOM 705 C CA . ALA A 1 92 ? 0.365 0.220 -3.706 1.00 98.12 92 ALA A CA 1
ATOM 706 C C . ALA A 1 92 ? 1.537 -0.579 -3.114 1.00 98.12 92 ALA A C 1
ATOM 708 O O . ALA A 1 92 ? 2.513 -0.833 -3.816 1.00 98.12 92 ALA A O 1
ATOM 709 N N . ASN A 1 93 ? 1.404 -1.061 -1.875 1.00 98.38 93 ASN A N 1
ATOM 710 C CA . ASN A 1 93 ? 2.390 -1.949 -1.256 1.00 98.38 93 ASN A CA 1
ATOM 711 C C . ASN A 1 93 ? 2.503 -3.303 -1.963 1.00 98.38 93 ASN A C 1
ATOM 713 O O . ASN A 1 93 ? 3.614 -3.786 -2.137 1.00 98.38 93 ASN A O 1
ATOM 717 N N . GLN A 1 94 ? 1.402 -3.880 -2.456 1.00 97.94 94 GLN A N 1
ATOM 718 C CA . GLN A 1 94 ? 1.475 -5.084 -3.295 1.00 97.94 94 GLN A CA 1
ATOM 719 C C . GLN A 1 94 ? 2.265 -4.840 -4.589 1.00 97.94 94 GLN A C 1
ATOM 721 O O . GLN A 1 94 ? 2.978 -5.726 -5.046 1.00 97.94 94 GLN A O 1
ATOM 726 N N . LEU A 1 95 ? 2.188 -3.641 -5.180 1.00 98.50 95 LEU A N 1
ATOM 727 C CA . LEU A 1 95 ? 3.012 -3.308 -6.347 1.00 98.50 95 LEU A CA 1
ATOM 728 C C . LEU A 1 95 ? 4.493 -3.162 -5.977 1.00 98.50 95 LEU A C 1
ATOM 730 O O . LEU A 1 95 ? 5.348 -3.603 -6.742 1.00 98.50 95 LEU A O 1
ATOM 734 N N . ILE A 1 96 ? 4.801 -2.570 -4.819 1.00 98.44 96 ILE A N 1
ATOM 735 C CA . ILE A 1 96 ? 6.177 -2.508 -4.306 1.00 98.44 96 ILE A CA 1
ATOM 736 C C . ILE A 1 96 ? 6.729 -3.923 -4.099 1.00 98.44 96 ILE A C 1
ATOM 738 O O . ILE A 1 96 ? 7.826 -4.208 -4.569 1.00 98.44 96 ILE A O 1
ATOM 742 N N . GLU A 1 97 ? 5.947 -4.812 -3.486 1.00 98.25 97 GLU A N 1
ATOM 743 C CA . GLU A 1 97 ? 6.279 -6.226 -3.279 1.00 98.25 97 GLU A CA 1
ATOM 744 C C . GLU A 1 97 ? 6.558 -6.950 -4.606 1.00 98.25 97 GLU A C 1
ATOM 746 O O . GLU A 1 97 ? 7.584 -7.603 -4.760 1.00 98.25 97 GLU A O 1
ATOM 751 N N . VAL A 1 98 ? 5.699 -6.773 -5.617 1.00 98.38 98 VAL A N 1
ATOM 752 C CA . VAL A 1 98 ? 5.939 -7.339 -6.954 1.00 98.38 98 VAL A CA 1
ATOM 753 C C . VAL A 1 98 ? 7.282 -6.865 -7.512 1.00 98.38 98 VAL A C 1
ATOM 755 O O . VAL A 1 98 ? 8.076 -7.666 -7.991 1.00 98.38 98 VAL A O 1
ATOM 758 N N . ILE A 1 99 ? 7.569 -5.564 -7.451 1.00 98.19 99 ILE A N 1
ATOM 759 C CA . ILE A 1 99 ? 8.822 -5.012 -7.985 1.00 98.19 99 ILE A CA 1
ATOM 760 C C . ILE A 1 99 ? 10.039 -5.525 -7.196 1.00 98.19 99 ILE A C 1
ATOM 762 O O . ILE A 1 99 ? 11.098 -5.764 -7.781 1.00 98.19 99 ILE A O 1
ATOM 766 N N . SER A 1 100 ? 9.890 -5.723 -5.888 1.00 97.88 100 SER A N 1
ATOM 767 C CA . SER A 1 100 ? 10.962 -6.171 -5.000 1.00 97.88 100 SER A CA 1
ATOM 768 C C . SER A 1 100 ? 11.365 -7.631 -5.216 1.00 97.88 100 SER A C 1
ATOM 770 O O . SER A 1 100 ? 12.514 -7.999 -4.969 1.00 97.88 100 SER A O 1
ATOM 772 N N . GLN A 1 101 ? 10.470 -8.436 -5.788 1.00 97.88 101 GLN A N 1
ATOM 773 C CA . GLN A 1 101 ? 10.685 -9.854 -6.078 1.00 97.88 101 GLN A CA 1
ATOM 774 C C . GLN A 1 101 ? 11.287 -10.130 -7.467 1.00 97.88 101 GLN A C 1
ATOM 776 O O . GLN A 1 101 ? 11.581 -11.282 -7.788 1.00 97.88 101 GLN A O 1
ATOM 781 N N . HIS A 1 102 ? 11.499 -9.104 -8.299 1.00 98.12 102 HIS A N 1
ATOM 782 C CA . HIS A 1 102 ? 11.961 -9.277 -9.680 1.00 98.12 102 HIS A CA 1
ATOM 783 C C . HIS A 1 102 ? 13.246 -8.510 -10.000 1.00 98.12 102 HIS A C 1
ATOM 785 O O . HIS A 1 102 ? 13.536 -7.444 -9.454 1.00 98.12 102 HIS A O 1
ATOM 791 N N . GLY A 1 103 ? 14.003 -9.032 -10.969 1.00 95.19 103 GLY A N 1
ATOM 792 C CA . GLY A 1 103 ? 15.147 -8.344 -11.565 1.00 95.19 103 GLY A CA 1
ATOM 793 C C . GLY A 1 103 ? 16.192 -7.910 -10.534 1.00 95.19 103 GLY A C 1
ATOM 794 O O . GLY A 1 103 ? 16.911 -8.734 -9.985 1.00 95.19 103 GLY A O 1
ATOM 795 N N . ARG A 1 104 ? 16.314 -6.597 -10.305 1.00 94.56 104 ARG A N 1
ATOM 796 C CA . ARG A 1 104 ? 17.287 -6.019 -9.355 1.00 94.56 104 ARG A CA 1
ATOM 797 C C . ARG A 1 104 ? 16.753 -5.885 -7.926 1.00 94.56 104 ARG A C 1
ATOM 799 O O . ARG A 1 104 ? 17.421 -5.245 -7.117 1.00 94.56 104 ARG A O 1
ATOM 806 N N . CYS A 1 105 ? 15.563 -6.416 -7.653 1.00 95.69 105 CYS A N 1
ATOM 807 C CA . CYS A 1 105 ? 14.904 -6.362 -6.351 1.00 95.69 105 CYS A CA 1
ATOM 808 C C . CYS A 1 105 ? 14.797 -4.926 -5.818 1.00 95.69 105 CYS A C 1
ATOM 810 O O . CYS A 1 105 ? 15.246 -4.618 -4.713 1.00 95.69 105 CYS A O 1
ATOM 812 N N . PHE A 1 106 ? 14.275 -4.000 -6.633 1.00 96.56 106 PHE A N 1
ATOM 813 C CA . PHE A 1 106 ? 14.117 -2.619 -6.160 1.00 96.56 106 PHE A CA 1
ATOM 814 C C . PHE A 1 106 ? 13.166 -2.573 -4.967 1.00 96.56 106 PHE A C 1
ATOM 816 O O . PHE A 1 106 ? 12.260 -3.389 -4.883 1.00 96.56 106 PHE A O 1
ATOM 823 N N . PHE A 1 107 ? 13.367 -1.621 -4.055 1.00 97.00 107 PHE A N 1
ATOM 824 C CA . PHE A 1 107 ? 12.657 -1.554 -2.776 1.00 97.00 107 PHE A CA 1
ATOM 825 C C . PHE A 1 107 ? 12.925 -2.718 -1.812 1.00 97.00 107 PHE A C 1
ATOM 827 O O . PHE A 1 107 ? 12.300 -2.746 -0.762 1.00 97.00 107 PHE A O 1
ATOM 834 N N . PHE A 1 108 ? 13.835 -3.65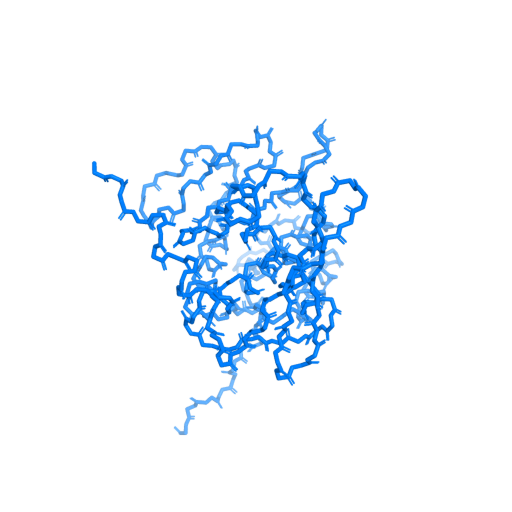7 -2.102 1.00 97.75 108 PHE A N 1
ATOM 835 C CA . PHE A 1 108 ? 14.255 -4.684 -1.145 1.00 97.75 108 PHE A CA 1
ATOM 836 C C . PHE A 1 108 ? 15.687 -4.462 -0.660 1.00 97.75 108 PHE A C 1
ATOM 838 O O . PHE A 1 108 ? 16.603 -4.170 -1.432 1.00 97.75 108 PHE A O 1
ATOM 845 N N . ASN A 1 109 ? 15.896 -4.660 0.640 1.00 96.62 109 ASN A N 1
ATOM 846 C CA . ASN A 1 109 ? 17.206 -4.674 1.260 1.00 96.62 109 ASN A CA 1
ATOM 847 C C . ASN A 1 109 ? 17.511 -6.041 1.876 1.00 96.62 109 ASN A C 1
ATOM 849 O O . ASN A 1 109 ? 17.018 -6.363 2.953 1.00 96.62 109 ASN A O 1
ATOM 853 N N . ALA A 1 110 ? 18.417 -6.791 1.248 1.00 95.56 110 ALA A N 1
ATOM 854 C CA . ALA A 1 110 ? 18.814 -8.117 1.722 1.00 95.56 110 ALA A CA 1
ATOM 855 C C . ALA A 1 110 ? 19.505 -8.114 3.097 1.00 95.56 110 ALA A C 1
ATOM 857 O O . ALA A 1 110 ? 19.413 -9.089 3.831 1.00 95.56 110 ALA A O 1
ATOM 858 N N . LYS A 1 111 ? 20.205 -7.031 3.470 1.00 95.19 111 LYS A N 1
ATOM 859 C CA . LYS A 1 111 ? 20.911 -6.959 4.761 1.00 95.19 111 LYS A CA 1
ATOM 860 C C . LYS A 1 111 ? 19.934 -6.887 5.936 1.00 95.19 111 LYS A C 1
ATOM 862 O O . LYS A 1 111 ? 20.226 -7.422 7.000 1.00 95.19 111 LYS A O 1
ATOM 867 N N . ASN A 1 112 ? 18.815 -6.199 5.740 1.00 93.75 112 ASN A N 1
ATOM 868 C CA . ASN A 1 112 ? 17.808 -5.978 6.774 1.00 93.75 112 ASN A CA 1
ATOM 869 C C . ASN A 1 112 ? 16.571 -6.866 6.605 1.00 93.75 112 ASN A C 1
ATOM 871 O O . ASN A 1 112 ? 15.646 -6.726 7.400 1.00 93.75 112 ASN A O 1
ATOM 875 N N . ASP A 1 113 ? 16.541 -7.689 5.553 1.00 95.50 113 ASP A N 1
ATOM 876 C CA . ASP A 1 113 ? 15.381 -8.467 5.121 1.00 95.50 113 ASP A CA 1
ATOM 877 C C . ASP A 1 113 ? 14.086 -7.634 5.110 1.00 95.50 113 ASP A C 1
ATOM 879 O O . ASP A 1 113 ? 13.100 -7.928 5.784 1.00 95.50 113 ASP A O 1
ATOM 883 N N . ARG A 1 114 ? 14.134 -6.492 4.411 1.00 96.19 114 ARG A N 1
ATOM 884 C CA . ARG A 1 114 ? 13.060 -5.491 4.428 1.00 96.19 114 ARG A CA 1
ATOM 885 C C . ARG A 1 114 ? 12.679 -5.059 3.025 1.00 96.19 114 ARG A C 1
ATOM 887 O O . ARG A 1 114 ? 13.551 -4.736 2.222 1.00 96.19 114 ARG A O 1
ATOM 894 N N . VAL A 1 115 ? 11.376 -4.963 2.788 1.00 97.88 115 VAL A N 1
ATOM 895 C CA . VAL A 1 115 ? 10.786 -4.291 1.628 1.00 97.88 115 VAL A CA 1
ATOM 896 C C . VAL A 1 115 ? 10.324 -2.889 2.042 1.00 97.88 115 VAL A C 1
ATOM 898 O O . VAL A 1 115 ? 9.839 -2.699 3.160 1.00 97.88 115 VAL A O 1
ATOM 901 N N . ALA A 1 116 ? 10.507 -1.889 1.179 1.00 97.38 116 ALA A N 1
ATOM 902 C CA . ALA A 1 116 ? 10.007 -0.541 1.418 1.00 97.38 116 ALA A CA 1
ATOM 903 C C . ALA A 1 116 ? 8.476 -0.559 1.492 1.00 97.38 116 ALA A C 1
ATOM 905 O O . ALA A 1 116 ? 7.821 -1.359 0.828 1.00 97.38 116 ALA A O 1
ATOM 906 N N . GLN A 1 117 ? 7.884 0.342 2.269 1.00 97.44 117 GLN A N 1
ATOM 907 C CA . GLN A 1 117 ? 6.440 0.313 2.491 1.00 97.44 117 GLN A CA 1
ATOM 908 C C . GLN A 1 117 ? 5.845 1.713 2.475 1.00 97.44 117 GLN A C 1
ATOM 910 O O . GLN A 1 117 ? 6.297 2.600 3.192 1.00 97.44 117 GLN A O 1
ATOM 915 N N . LEU A 1 118 ? 4.793 1.918 1.691 1.00 97.19 118 LEU A N 1
ATOM 916 C CA . LEU A 1 118 ? 3.928 3.079 1.829 1.00 97.19 118 LEU A CA 1
ATOM 917 C C . LEU A 1 118 ? 3.010 2.912 3.033 1.00 97.19 118 LEU A C 1
ATOM 919 O O . LEU A 1 118 ? 2.391 1.868 3.240 1.00 97.19 118 LEU A O 1
ATOM 923 N N . VAL A 1 119 ? 2.883 3.979 3.806 1.00 94.25 119 VAL A N 1
ATOM 924 C CA . VAL A 1 119 ? 1.965 4.050 4.937 1.00 94.25 119 VAL A CA 1
ATOM 925 C C . VAL A 1 119 ? 1.085 5.278 4.774 1.00 94.25 119 VAL A C 1
ATOM 927 O O . VAL A 1 119 ? 1.522 6.306 4.250 1.00 94.25 119 VAL A O 1
ATOM 930 N N . TYR A 1 120 ? -0.168 5.140 5.203 1.00 91.25 120 TYR A N 1
ATOM 931 C CA . TYR A 1 120 ? -1.167 6.194 5.187 1.00 91.25 120 TYR A CA 1
ATOM 932 C C . TYR A 1 120 ? -1.711 6.421 6.600 1.00 91.25 120 TYR A C 1
ATOM 934 O O . TYR A 1 120 ? -2.215 5.492 7.224 1.00 91.25 120 TYR A O 1
ATOM 942 N N . ASP A 1 121 ? -1.599 7.653 7.091 1.00 85.06 121 ASP A N 1
ATOM 943 C CA . ASP A 1 121 ? -2.124 8.113 8.389 1.00 85.06 121 ASP A CA 1
ATOM 944 C C . ASP A 1 121 ? -2.934 9.420 8.248 1.00 85.06 121 ASP A C 1
ATOM 946 O O . ASP A 1 121 ? -3.001 10.242 9.159 1.00 85.06 121 ASP A O 1
ATOM 950 N N . GLY A 1 122 ? -3.494 9.652 7.057 1.00 84.00 122 GLY A N 1
ATOM 951 C CA . GLY A 1 122 ? -3.962 10.966 6.600 1.00 84.00 122 GLY A CA 1
ATOM 952 C C . GLY A 1 122 ? -2.950 11.646 5.672 1.00 84.00 122 GLY A C 1
ATOM 953 O O . GLY A 1 122 ? -3.327 12.409 4.782 1.00 84.00 122 GLY A O 1
ATOM 954 N N . THR A 1 123 ? -1.664 11.308 5.805 1.00 88.62 123 THR A N 1
ATOM 955 C CA . THR A 1 123 ? -0.615 11.624 4.828 1.00 88.62 123 THR A CA 1
ATOM 956 C C . THR A 1 123 ? 0.056 10.341 4.349 1.00 88.62 123 THR A C 1
ATOM 958 O O . THR A 1 123 ? 0.163 9.368 5.087 1.00 88.62 123 THR A O 1
ATOM 961 N N . VAL A 1 124 ? 0.528 10.326 3.100 1.00 93.06 124 VAL A N 1
ATOM 962 C CA . VAL A 1 124 ? 1.282 9.188 2.557 1.00 93.06 124 VAL A CA 1
ATOM 963 C C . VAL A 1 124 ? 2.778 9.426 2.718 1.00 93.06 124 VAL A C 1
ATOM 965 O O . VAL A 1 124 ? 3.306 10.461 2.299 1.00 93.06 124 VAL A O 1
ATOM 968 N N . TYR A 1 125 ? 3.468 8.443 3.279 1.00 94.81 125 TYR A N 1
ATOM 969 C CA . TYR A 1 125 ? 4.922 8.413 3.390 1.00 94.81 125 TYR A CA 1
ATOM 970 C C . TYR A 1 125 ? 5.467 7.042 3.013 1.00 94.81 125 TYR A C 1
ATOM 972 O O . TYR A 1 125 ? 4.746 6.051 3.080 1.00 94.81 125 TYR A O 1
ATOM 980 N N . LEU A 1 126 ? 6.739 6.995 2.620 1.00 96.56 126 LEU A N 1
ATOM 981 C CA . LEU A 1 126 ? 7.457 5.746 2.381 1.00 96.56 126 LEU A CA 1
ATOM 982 C C . LEU A 1 126 ? 8.344 5.445 3.588 1.00 96.56 126 LEU A C 1
ATOM 984 O O . LEU A 1 126 ? 9.040 6.325 4.082 1.00 96.56 126 LEU A O 1
ATOM 988 N N . ILE A 1 127 ? 8.334 4.209 4.054 1.00 96.19 127 ILE A N 1
ATOM 989 C CA . ILE A 1 127 ? 9.340 3.651 4.946 1.00 96.19 127 ILE A CA 1
ATOM 990 C C . ILE A 1 127 ? 10.413 3.021 4.063 1.00 96.19 127 ILE A C 1
ATOM 992 O O . ILE A 1 127 ? 10.131 2.069 3.338 1.00 96.19 127 ILE A O 1
ATOM 996 N N . ASP A 1 128 ? 11.614 3.593 4.090 1.00 94.69 128 ASP A N 1
ATOM 997 C CA . ASP A 1 128 ? 12.748 3.175 3.258 1.00 94.69 128 ASP A CA 1
ATOM 998 C C . ASP A 1 128 ? 13.274 1.787 3.667 1.00 94.69 128 ASP A C 1
ATOM 1000 O O . ASP A 1 128 ? 13.443 1.486 4.853 1.00 94.69 128 ASP A O 1
ATOM 1004 N N . GLU A 1 129 ? 13.572 0.931 2.690 1.00 95.31 129 GLU A N 1
ATOM 1005 C CA . GLU A 1 129 ? 13.992 -0.453 2.928 1.00 95.31 129 GLU A CA 1
ATOM 1006 C C . GLU A 1 129 ? 15.361 -0.550 3.614 1.00 95.31 129 GLU A C 1
ATOM 1008 O O . GLU A 1 129 ? 15.636 -1.466 4.396 1.00 95.31 129 GLU A O 1
ATOM 1013 N N . LYS A 1 130 ? 16.241 0.418 3.344 1.00 92.25 130 LYS A N 1
ATOM 1014 C CA . LYS A 1 130 ? 17.625 0.399 3.817 1.00 92.25 130 LYS A CA 1
ATOM 1015 C C . LYS A 1 130 ? 17.757 0.937 5.236 1.00 92.25 130 LYS A C 1
ATOM 1017 O O . LYS A 1 130 ? 18.527 0.396 6.027 1.00 92.25 130 LYS A O 1
ATOM 1022 N N . SER A 1 131 ? 17.058 2.017 5.550 1.00 91.62 131 SER A N 1
ATOM 1023 C CA . SER A 1 131 ? 17.163 2.723 6.828 1.00 91.62 131 SER A CA 1
ATOM 1024 C C . SER A 1 131 ? 15.979 2.451 7.753 1.00 91.62 131 SER A C 1
ATOM 1026 O O . SER A 1 131 ? 16.149 2.437 8.967 1.00 91.62 131 SER A O 1
ATOM 1028 N N . GLY A 1 132 ? 14.789 2.185 7.208 1.00 92.06 132 GLY A N 1
ATOM 1029 C CA . GLY A 1 132 ? 13.533 2.164 7.968 1.00 92.06 132 GLY A CA 1
ATOM 1030 C C . GLY A 1 132 ? 13.006 3.549 8.310 1.00 92.06 132 GLY A C 1
ATOM 1031 O O . GLY A 1 132 ? 12.033 3.667 9.049 1.00 92.06 132 GLY A O 1
ATOM 1032 N N . ASN A 1 133 ? 13.645 4.597 7.795 1.00 92.94 133 ASN A N 1
ATOM 1033 C CA . ASN A 1 133 ? 13.240 5.960 8.073 1.00 92.94 133 ASN A CA 1
ATOM 1034 C C . ASN A 1 133 ? 12.031 6.351 7.224 1.00 92.94 133 ASN A C 1
ATOM 1036 O O . ASN A 1 133 ? 11.854 5.898 6.090 1.00 92.94 133 ASN A O 1
ATOM 1040 N N . LYS A 1 134 ? 11.225 7.257 7.779 1.00 93.88 134 LYS A N 1
ATOM 1041 C CA . LYS A 1 134 ? 10.108 7.894 7.085 1.00 93.88 134 LYS A CA 1
ATOM 1042 C C . LYS A 1 134 ? 10.631 8.892 6.049 1.00 93.88 134 LYS A C 1
ATOM 1044 O O . LYS A 1 134 ? 11.212 9.914 6.400 1.00 93.88 134 LYS A O 1
ATOM 1049 N N . VAL A 1 135 ? 10.353 8.620 4.781 1.00 93.50 135 VAL A N 1
ATOM 1050 C CA . VAL A 1 135 ? 10.608 9.489 3.631 1.00 93.50 135 VAL A CA 1
ATOM 1051 C C . VAL A 1 135 ? 9.324 10.240 3.281 1.00 93.50 135 VAL A C 1
ATOM 1053 O O . VAL A 1 135 ? 8.288 9.651 2.957 1.00 93.50 135 VAL A O 1
ATOM 1056 N N . VAL A 1 136 ? 9.389 11.570 3.341 1.00 90.00 136 VAL A N 1
ATOM 1057 C CA . VAL A 1 136 ? 8.258 12.449 3.015 1.00 90.00 136 VAL A CA 1
ATOM 1058 C C . VAL A 1 136 ? 8.176 12.663 1.502 1.00 90.00 136 VAL A C 1
ATOM 1060 O O . VAL A 1 136 ? 9.095 13.209 0.892 1.00 90.00 136 VAL A O 1
ATOM 1063 N N . LEU A 1 137 ? 7.041 12.296 0.901 1.00 90.25 137 LEU A N 1
ATOM 1064 C CA . LEU A 1 137 ? 6.833 12.290 -0.554 1.00 90.25 137 LEU A CA 1
ATOM 1065 C C . LEU A 1 137 ? 6.458 13.678 -1.099 1.00 90.25 137 LEU A C 1
ATOM 1067 O O . LEU A 1 137 ? 5.326 13.925 -1.533 1.00 90.25 137 LEU A O 1
ATOM 1071 N N . ARG A 1 138 ? 7.408 14.616 -1.051 1.00 81.69 138 ARG A N 1
ATOM 1072 C CA . ARG A 1 138 ? 7.223 15.999 -1.524 1.00 81.69 138 ARG A CA 1
ATOM 1073 C C . ARG A 1 138 ? 7.140 16.063 -3.050 1.00 81.69 138 ARG A C 1
ATOM 1075 O O . ARG A 1 138 ? 7.861 15.358 -3.746 1.00 81.69 138 ARG A O 1
ATOM 1082 N N . THR A 1 139 ? 6.324 16.963 -3.591 1.00 75.69 139 THR A N 1
ATOM 1083 C CA . THR A 1 139 ? 6.234 17.153 -5.051 1.00 75.69 139 THR A CA 1
ATOM 1084 C C . THR A 1 139 ? 7.547 17.677 -5.647 1.00 75.69 139 THR A C 1
ATOM 1086 O O . THR A 1 139 ? 7.962 17.212 -6.700 1.00 75.69 139 THR A O 1
ATOM 1089 N N . ASN A 1 140 ? 8.254 18.562 -4.932 1.00 73.06 140 ASN A N 1
ATOM 1090 C CA . ASN A 1 140 ? 9.492 19.201 -5.395 1.00 73.06 140 ASN A CA 1
ATOM 1091 C C . ASN A 1 140 ? 10.664 18.956 -4.426 1.00 73.06 140 ASN A C 1
ATOM 1093 O O . ASN A 1 140 ? 10.455 18.630 -3.256 1.00 73.06 140 ASN A O 1
ATOM 1097 N N . GLY A 1 141 ? 11.896 19.163 -4.908 1.00 75.94 141 GLY A N 1
ATOM 1098 C CA . GLY A 1 141 ? 13.132 19.047 -4.115 1.00 75.94 141 GLY A CA 1
ATOM 1099 C C . GLY A 1 141 ? 13.674 17.621 -4.037 1.00 75.94 141 GLY A C 1
ATOM 1100 O O . GLY A 1 141 ? 13.146 16.731 -4.692 1.00 75.94 141 GLY A O 1
ATOM 1101 N N . SER A 1 142 ? 14.740 17.376 -3.279 1.00 76.56 142 SER A N 1
ATOM 1102 C CA . SER A 1 142 ? 15.202 16.016 -2.976 1.00 76.56 142 SER A CA 1
ATOM 1103 C C . SER A 1 142 ? 14.320 15.377 -1.899 1.00 76.56 142 SER A C 1
ATOM 1105 O O . SER A 1 142 ? 13.763 16.062 -1.040 1.00 76.56 142 SER A O 1
ATOM 1107 N N . TRP A 1 143 ? 14.167 14.055 -1.954 1.00 87.19 143 TRP A N 1
ATOM 1108 C CA . TRP A 1 143 ? 13.582 13.292 -0.855 1.00 87.19 143 TRP A CA 1
ATOM 1109 C C . TRP A 1 143 ? 14.721 12.827 0.036 1.00 87.19 143 TRP A C 1
ATOM 1111 O O . TRP A 1 143 ? 15.496 11.951 -0.346 1.00 87.19 143 TRP A O 1
ATOM 1121 N N . GLU A 1 144 ? 14.857 13.459 1.196 1.00 82.12 144 GLU A N 1
ATOM 1122 C CA . GLU A 1 144 ? 15.830 13.027 2.191 1.00 82.12 144 GLU A CA 1
ATOM 1123 C C . GLU A 1 144 ? 15.549 11.569 2.575 1.00 82.12 144 GLU A C 1
ATOM 1125 O O . GLU A 1 144 ? 14.412 11.202 2.872 1.00 82.12 144 GLU A O 1
ATOM 1130 N N . GLY A 1 145 ? 16.580 10.728 2.495 1.00 81.19 145 GLY A N 1
ATOM 1131 C CA . GLY A 1 145 ? 16.480 9.297 2.776 1.00 81.19 145 GLY A CA 1
ATOM 1132 C C . GLY A 1 145 ? 16.050 8.412 1.601 1.00 81.19 145 GLY A C 1
ATOM 1133 O O . GLY A 1 145 ? 16.137 7.201 1.739 1.00 81.19 145 GLY A O 1
ATOM 1134 N N . PHE A 1 146 ? 15.655 8.956 0.441 1.00 87.12 146 PHE A N 1
ATOM 1135 C CA . PHE A 1 146 ? 15.298 8.128 -0.720 1.00 87.12 146 PHE A CA 1
ATOM 1136 C C . PHE A 1 146 ? 16.535 7.739 -1.541 1.00 87.12 146 PHE A C 1
ATOM 1138 O O . PHE A 1 146 ? 17.157 8.585 -2.185 1.00 87.12 146 PHE A O 1
ATOM 1145 N N . GLY A 1 147 ? 16.893 6.452 -1.531 1.00 81.56 147 GLY A N 1
ATOM 1146 C CA . GLY A 1 147 ? 18.120 5.942 -2.159 1.00 81.56 147 GLY A CA 1
ATOM 1147 C C . GLY A 1 147 ? 18.019 5.561 -3.641 1.00 81.56 147 GLY A C 1
ATOM 1148 O O . GLY A 1 147 ? 19.023 5.165 -4.234 1.00 81.56 147 GLY A O 1
ATOM 1149 N N . HIS A 1 148 ? 16.835 5.636 -4.250 1.00 88.38 148 HIS A N 1
ATOM 1150 C CA . HIS A 1 148 ? 16.611 5.179 -5.623 1.00 88.38 148 HIS A CA 1
ATOM 1151 C C . HIS A 1 148 ? 16.687 6.300 -6.676 1.00 88.38 148 HIS A C 1
ATOM 1153 O O . HIS A 1 148 ? 16.605 7.489 -6.378 1.00 88.38 148 HIS A O 1
ATOM 1159 N N . GLY A 1 149 ? 16.831 5.904 -7.947 1.00 87.88 149 GLY A N 1
ATOM 1160 C CA . GLY A 1 149 ? 16.887 6.828 -9.084 1.00 87.88 149 GLY A CA 1
ATOM 1161 C C . GLY A 1 149 ? 15.547 7.504 -9.412 1.00 87.88 149 GLY A C 1
ATOM 1162 O O . GLY A 1 149 ? 14.485 7.079 -8.956 1.00 87.88 149 GLY A O 1
ATOM 1163 N N . GLY A 1 150 ? 15.599 8.530 -10.270 1.00 88.81 150 GLY A N 1
ATOM 1164 C CA . GLY A 1 150 ? 14.447 9.378 -10.617 1.00 88.81 150 GLY A CA 1
ATOM 1165 C C . GLY A 1 150 ? 13.211 8.612 -11.102 1.00 88.81 150 GLY A C 1
ATOM 1166 O O . GLY A 1 150 ? 12.119 8.864 -10.615 1.00 88.81 150 GLY A O 1
ATOM 1167 N N . THR A 1 151 ? 13.370 7.592 -11.949 1.00 91.94 151 THR A N 1
ATOM 1168 C CA . THR A 1 151 ? 12.219 6.805 -12.431 1.00 91.94 151 THR A CA 1
ATOM 1169 C C . THR A 1 151 ? 11.458 6.097 -11.304 1.00 91.94 151 THR A C 1
ATOM 1171 O O . THR A 1 151 ? 10.237 5.984 -11.359 1.00 91.94 151 THR A O 1
ATOM 1174 N N . LEU A 1 152 ? 12.157 5.616 -10.271 1.00 94.38 152 LEU A N 1
ATOM 1175 C CA . LEU A 1 152 ? 11.508 4.972 -9.124 1.00 94.38 152 LEU A CA 1
ATOM 1176 C C . LEU A 1 152 ? 10.861 6.008 -8.204 1.00 94.38 152 LEU A C 1
ATOM 1178 O O . LEU A 1 152 ? 9.799 5.749 -7.649 1.00 94.38 152 LEU A O 1
ATOM 1182 N N . ARG A 1 153 ? 11.450 7.203 -8.093 1.00 93.50 153 ARG A N 1
ATOM 1183 C CA . ARG A 1 153 ? 10.821 8.332 -7.402 1.00 93.50 153 ARG A CA 1
ATOM 1184 C C . ARG A 1 153 ? 9.499 8.732 -8.061 1.00 93.50 153 ARG A C 1
ATOM 1186 O O . ARG A 1 153 ? 8.504 8.942 -7.364 1.00 93.50 153 ARG A O 1
ATOM 1193 N N . ASP A 1 154 ? 9.478 8.826 -9.387 1.00 93.31 154 ASP A N 1
ATOM 1194 C CA . ASP A 1 154 ? 8.265 9.156 -10.138 1.00 93.31 154 ASP A CA 1
ATOM 1195 C C . ASP A 1 154 ? 7.202 8.074 -9.937 1.00 93.31 154 ASP A C 1
ATOM 1197 O O . ASP A 1 154 ? 6.039 8.387 -9.692 1.00 93.31 154 ASP A O 1
ATOM 1201 N N . LEU A 1 155 ? 7.605 6.798 -9.933 1.00 96.31 155 LEU A N 1
ATOM 1202 C CA . LEU A 1 155 ? 6.703 5.689 -9.634 1.00 96.31 155 LEU A CA 1
ATOM 1203 C C . LEU A 1 155 ? 6.102 5.779 -8.226 1.00 96.31 155 LEU A C 1
ATOM 1205 O O . LEU A 1 155 ? 4.888 5.659 -8.083 1.00 96.31 155 LEU A O 1
ATOM 1209 N N . VAL A 1 156 ? 6.910 6.053 -7.200 1.00 96.69 156 VAL A N 1
ATOM 1210 C CA . VAL A 1 156 ? 6.408 6.250 -5.828 1.00 96.69 156 VAL A CA 1
ATOM 1211 C C . VAL A 1 156 ? 5.481 7.471 -5.747 1.00 96.69 156 VAL A C 1
ATOM 1213 O O . VAL A 1 156 ? 4.491 7.458 -5.016 1.00 96.69 156 VAL A O 1
ATOM 1216 N N . THR A 1 157 ? 5.741 8.513 -6.538 1.00 95.81 157 THR A N 1
ATOM 1217 C CA . THR A 1 157 ? 4.849 9.678 -6.648 1.00 95.81 157 THR A CA 1
ATOM 1218 C C . THR A 1 157 ? 3.505 9.297 -7.275 1.00 95.81 157 THR A C 1
ATOM 1220 O O . THR A 1 157 ? 2.460 9.703 -6.769 1.00 95.81 157 THR A O 1
ATOM 1223 N N . MET A 1 158 ? 3.505 8.471 -8.324 1.00 96.75 158 MET A N 1
ATOM 1224 C CA . MET A 1 158 ? 2.278 7.934 -8.921 1.00 96.75 158 MET A CA 1
ATOM 1225 C C . MET A 1 158 ? 1.520 7.024 -7.945 1.00 96.75 158 MET A C 1
ATOM 1227 O O . MET A 1 158 ? 0.302 7.117 -7.847 1.00 96.75 158 MET A O 1
ATOM 1231 N N . MET A 1 159 ? 2.223 6.206 -7.155 1.00 97.88 159 MET A N 1
ATOM 1232 C CA . MET A 1 159 ? 1.606 5.397 -6.098 1.00 97.88 159 MET A CA 1
ATOM 1233 C C . MET A 1 159 ? 0.949 6.270 -5.021 1.00 97.88 159 MET A C 1
ATOM 1235 O O . MET A 1 159 ? -0.176 6.000 -4.611 1.00 97.88 159 MET A O 1
ATOM 1239 N N . ARG A 1 160 ? 1.607 7.352 -4.592 1.00 96.69 160 ARG A N 1
ATOM 1240 C CA . ARG A 1 160 ? 1.020 8.343 -3.677 1.00 96.69 160 ARG A CA 1
ATOM 1241 C C . ARG A 1 160 ? -0.262 8.942 -4.255 1.00 96.69 160 ARG A C 1
ATOM 1243 O O . ARG A 1 160 ? -1.259 9.055 -3.544 1.00 96.69 160 ARG A O 1
ATOM 1250 N N . ASP A 1 161 ? -0.241 9.328 -5.526 1.00 95.94 161 ASP A N 1
ATOM 1251 C CA . ASP A 1 161 ? -1.399 9.918 -6.199 1.00 95.94 161 ASP A CA 1
ATOM 1252 C C . ASP A 1 161 ? -2.537 8.902 -6.353 1.00 95.94 161 ASP A C 1
ATOM 1254 O O . ASP A 1 161 ? -3.687 9.238 -6.074 1.00 95.94 161 ASP A O 1
ATOM 1258 N N . TYR A 1 162 ? -2.226 7.635 -6.631 1.00 96.94 162 TYR A N 1
ATOM 1259 C CA . TYR A 1 162 ? -3.197 6.547 -6.552 1.00 96.94 162 TYR A CA 1
ATOM 1260 C C . TYR A 1 162 ? -3.832 6.451 -5.160 1.00 96.94 162 TYR A C 1
ATOM 1262 O O . TYR A 1 162 ? -5.056 6.444 -5.039 1.00 96.94 162 TYR A O 1
ATOM 1270 N N . VAL A 1 163 ? -3.034 6.442 -4.087 1.00 96.38 163 VAL A N 1
ATOM 1271 C CA . VAL A 1 163 ? -3.562 6.387 -2.714 1.00 96.38 163 VAL A CA 1
ATOM 1272 C C . VAL A 1 163 ? -4.493 7.567 -2.440 1.00 96.38 163 VAL A C 1
ATOM 1274 O O . VAL A 1 163 ? -5.647 7.371 -2.051 1.00 96.38 163 VAL A O 1
ATOM 1277 N N . MET A 1 164 ? -4.038 8.788 -2.715 1.00 94.50 164 MET A N 1
ATOM 1278 C CA . MET A 1 164 ? -4.764 10.005 -2.349 1.00 94.50 164 MET A CA 1
ATOM 1279 C C . MET A 1 164 ? -5.978 10.289 -3.236 1.00 94.50 164 MET A C 1
ATOM 1281 O O . MET A 1 164 ? -7.005 10.746 -2.731 1.00 94.50 164 MET A O 1
ATOM 1285 N N . LYS A 1 165 ? -5.870 10.033 -4.541 1.00 94.19 165 LYS A N 1
ATOM 1286 C CA . LYS A 1 165 ? -6.829 10.486 -5.562 1.00 94.19 165 LYS A CA 1
ATOM 1287 C C . LYS A 1 165 ? -7.539 9.337 -6.277 1.00 94.19 165 LYS A C 1
ATOM 1289 O O . LYS A 1 165 ? -8.657 9.528 -6.743 1.00 94.19 165 LYS A O 1
ATOM 1294 N N . GLY A 1 166 ? -6.935 8.149 -6.307 1.00 94.81 166 GLY A N 1
ATOM 1295 C CA . GLY A 1 166 ? -7.407 7.004 -7.092 1.00 94.81 166 GLY A CA 1
ATOM 1296 C C . GLY A 1 166 ? -6.833 6.941 -8.511 1.00 94.81 166 GLY A C 1
ATOM 1297 O O . GLY A 1 166 ? -7.264 6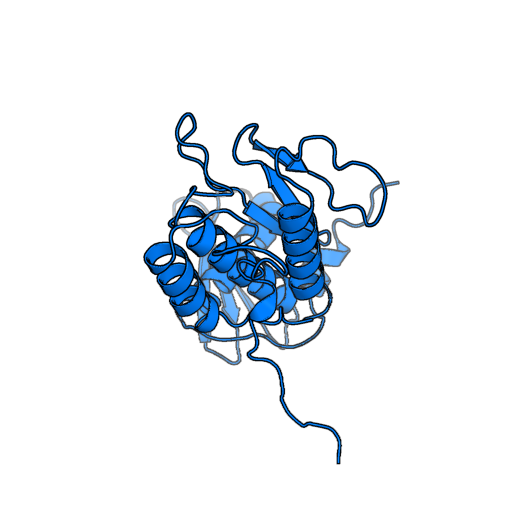.091 -9.287 1.00 94.81 166 GLY A O 1
ATOM 1298 N N . ASP A 1 167 ? -5.867 7.800 -8.846 1.00 95.12 167 ASP A N 1
ATOM 1299 C CA . ASP A 1 167 ? -5.248 7.870 -10.175 1.00 95.12 167 ASP A CA 1
ATOM 1300 C C . ASP A 1 167 ? -4.423 6.601 -10.446 1.00 95.12 167 ASP A C 1
ATOM 1302 O O . ASP A 1 167 ? -3.388 6.374 -9.821 1.00 95.12 167 ASP A O 1
ATOM 1306 N N . ARG A 1 168 ? -4.896 5.736 -11.350 1.00 96.25 168 ARG A N 1
ATOM 1307 C CA . ARG A 1 168 ? -4.235 4.457 -11.666 1.00 96.25 168 ARG A CA 1
ATOM 1308 C C . ARG A 1 168 ? -2.974 4.673 -12.508 1.00 96.25 168 ARG A C 1
ATOM 1310 O O . ARG A 1 168 ? -2.895 5.582 -13.331 1.00 96.25 168 ARG A O 1
ATOM 1317 N N . ILE A 1 169 ? -1.998 3.789 -12.333 1.00 96.81 169 ILE A N 1
ATOM 1318 C CA . ILE A 1 169 ? -0.697 3.828 -13.001 1.00 96.81 169 ILE A CA 1
ATOM 1319 C C . ILE A 1 169 ? -0.789 3.105 -14.343 1.00 96.81 169 ILE A C 1
ATOM 1321 O O . ILE A 1 169 ? -1.081 1.911 -14.405 1.00 96.81 169 ILE A O 1
ATOM 1325 N N . GLY A 1 170 ? -0.496 3.813 -15.431 1.00 96.38 170 GLY A N 1
ATOM 1326 C CA . GLY A 1 170 ? -0.418 3.192 -16.750 1.00 96.38 170 GLY A CA 1
ATOM 1327 C C . GLY A 1 170 ? 0.697 2.144 -16.815 1.00 96.38 170 GLY A C 1
ATOM 1328 O O . GLY A 1 170 ? 1.833 2.428 -16.438 1.00 96.38 170 GLY A O 1
ATOM 1329 N N . MET A 1 171 ? 0.412 0.964 -17.372 1.00 95.31 171 MET A N 1
ATOM 1330 C CA . MET A 1 171 ? 1.378 -0.149 -17.445 1.00 95.31 171 MET A CA 1
ATOM 1331 C C . MET A 1 171 ? 2.713 0.201 -18.124 1.00 95.31 171 MET A C 1
ATOM 1333 O O . MET A 1 171 ? 3.744 -0.387 -17.810 1.00 95.31 171 MET A O 1
ATOM 1337 N N . HIS A 1 172 ? 2.729 1.202 -19.006 1.00 92.50 172 HIS A N 1
ATOM 1338 C CA . HIS A 1 172 ? 3.943 1.697 -19.660 1.00 92.50 172 HIS A CA 1
ATOM 1339 C C . HIS A 1 172 ? 4.966 2.337 -18.700 1.00 92.50 172 HIS A C 1
ATOM 1341 O O . HIS A 1 172 ? 6.136 2.447 -19.064 1.00 92.50 172 HIS A O 1
ATOM 1347 N N . PHE A 1 173 ? 4.560 2.724 -17.484 1.00 95.38 173 PHE A N 1
ATOM 1348 C CA . PHE A 1 173 ? 5.469 3.195 -16.433 1.00 95.38 173 PHE A CA 1
ATOM 1349 C C . PHE A 1 173 ? 6.180 2.054 -15.690 1.00 95.38 173 PHE A C 1
ATOM 1351 O O . PHE A 1 173 ? 7.194 2.294 -15.032 1.00 95.38 173 PHE A O 1
ATOM 1358 N N . ILE A 1 174 ? 5.698 0.811 -15.812 1.00 95.81 174 ILE A N 1
ATOM 1359 C CA . ILE A 1 174 ? 6.321 -0.363 -15.190 1.00 95.81 174 ILE A CA 1
ATOM 1360 C C . ILE A 1 174 ? 7.481 -0.833 -16.073 1.00 95.81 174 ILE A C 1
ATOM 1362 O O . ILE A 1 174 ? 7.299 -1.503 -17.096 1.00 95.81 174 ILE A O 1
ATOM 1366 N N . GLY A 1 175 ? 8.690 -0.417 -15.686 1.00 91.50 175 GLY A N 1
ATOM 1367 C CA . GLY A 1 175 ? 9.918 -0.672 -16.429 1.00 91.50 175 GLY A CA 1
ATOM 1368 C C . GLY A 1 175 ? 9.895 -0.064 -17.825 1.00 91.50 175 GLY A C 1
ATOM 1369 O O . GLY A 1 175 ? 9.943 -0.799 -18.808 1.00 91.50 175 GLY A O 1
ATOM 1370 N N . ILE A 1 176 ? 9.816 1.267 -17.913 1.00 92.88 176 ILE A N 1
ATOM 1371 C CA . ILE A 1 176 ? 9.773 2.030 -19.175 1.00 92.88 176 ILE A CA 1
ATOM 1372 C C . ILE A 1 176 ? 10.801 1.479 -20.180 1.00 92.88 176 ILE A C 1
ATOM 1374 O O . ILE A 1 176 ? 11.971 1.275 -19.840 1.00 92.88 176 ILE A O 1
ATOM 1378 N N . GLN A 1 177 ? 10.366 1.217 -21.414 1.00 92.25 177 GLN A N 1
ATOM 1379 C CA . GLN A 1 177 ? 11.266 0.788 -22.489 1.00 92.25 177 GLN A CA 1
ATOM 1380 C C . GLN A 1 177 ? 12.231 1.920 -22.844 1.00 92.25 177 GLN A C 1
ATOM 1382 O O . GLN A 1 177 ? 11.836 3.086 -22.894 1.00 92.25 177 GLN A O 1
ATOM 1387 N N . ARG A 1 178 ? 13.504 1.599 -23.084 1.00 90.50 178 ARG A N 1
ATOM 1388 C CA . ARG A 1 178 ? 14.467 2.616 -23.517 1.00 90.50 178 ARG A CA 1
ATOM 1389 C C . ARG A 1 178 ? 14.109 3.091 -24.923 1.00 90.50 178 ARG A C 1
ATOM 1391 O O . ARG A 1 178 ? 13.840 2.280 -25.800 1.00 90.50 178 ARG A O 1
ATOM 1398 N N . THR A 1 179 ? 14.168 4.402 -25.148 1.00 87.44 179 THR A N 1
ATOM 1399 C CA . THR A 1 179 ? 13.995 4.991 -26.488 1.00 87.44 179 THR A CA 1
ATOM 1400 C C . THR A 1 179 ? 15.113 4.565 -27.441 1.00 87.44 179 THR A C 1
ATOM 1402 O O . THR A 1 179 ? 14.884 4.397 -28.633 1.00 87.44 179 THR A O 1
ATOM 1405 N N . PHE A 1 180 ? 16.322 4.370 -26.907 1.00 83.06 180 PHE A N 1
ATOM 1406 C CA . PHE A 1 180 ? 17.498 3.936 -27.654 1.00 83.06 180 PHE A CA 1
ATOM 1407 C C . PHE A 1 180 ? 18.156 2.741 -26.961 1.00 83.06 180 PHE A C 1
ATOM 1409 O O . PHE A 1 180 ? 18.381 2.762 -25.747 1.00 83.06 1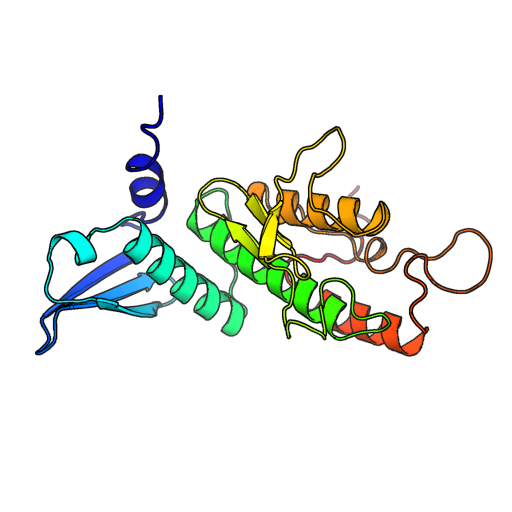80 PHE A O 1
ATOM 1416 N N . GLY A 1 181 ? 18.505 1.722 -27.746 1.00 81.81 181 GLY A N 1
ATOM 1417 C CA . GLY A 1 181 ? 19.092 0.475 -27.255 1.00 81.81 181 GLY A CA 1
ATOM 1418 C C . GLY A 1 181 ? 18.053 -0.582 -26.874 1.00 81.81 181 GLY A C 1
ATOM 1419 O O . GLY A 1 181 ? 16.851 -0.382 -27.017 1.00 81.81 181 GLY A O 1
ATOM 1420 N N . LYS A 1 182 ? 18.536 -1.742 -26.417 1.00 85.62 182 LYS A N 1
ATOM 1421 C CA . LYS A 1 182 ? 17.685 -2.860 -25.987 1.00 85.62 182 LYS A CA 1
ATOM 1422 C C . LYS A 1 182 ? 17.377 -2.767 -24.489 1.00 85.62 182 LYS A C 1
ATOM 1424 O O . LYS A 1 182 ? 18.225 -2.348 -23.700 1.00 85.62 182 LYS A O 1
ATOM 1429 N N . GLY A 1 183 ? 16.184 -3.214 -24.106 1.00 90.56 183 GLY A N 1
ATOM 1430 C CA . GLY A 1 183 ? 15.768 -3.371 -22.714 1.00 90.56 183 GLY A CA 1
ATOM 1431 C C . GLY A 1 183 ? 15.098 -2.143 -22.090 1.00 90.56 183 GLY A C 1
ATOM 1432 O O . GLY A 1 183 ? 14.779 -1.150 -22.742 1.00 90.56 183 GLY A O 1
ATOM 1433 N N . ASN A 1 184 ? 14.879 -2.228 -20.780 1.00 94.50 184 ASN A N 1
ATOM 1434 C CA . ASN A 1 184 ? 14.142 -1.239 -19.995 1.00 94.50 184 ASN A CA 1
ATOM 1435 C C . ASN A 1 184 ? 15.074 -0.325 -19.178 1.00 94.50 184 ASN A C 1
ATOM 1437 O O . ASN A 1 184 ? 16.248 -0.629 -18.932 1.00 94.50 184 ASN A O 1
ATOM 1441 N N . VAL A 1 185 ? 14.551 0.820 -18.736 1.00 93.56 185 VAL A N 1
ATOM 1442 C CA . VAL A 1 185 ? 15.306 1.815 -17.953 1.00 93.56 185 VAL A CA 1
ATOM 1443 C C . VAL A 1 185 ? 15.740 1.294 -16.581 1.00 93.56 185 VAL A C 1
ATOM 1445 O O . VAL A 1 185 ? 16.751 1.745 -16.051 1.00 93.56 185 VAL A O 1
ATOM 1448 N N . TRP A 1 186 ? 15.028 0.308 -16.033 1.00 94.75 186 TRP A N 1
ATOM 1449 C CA . TRP A 1 186 ? 15.360 -0.349 -14.765 1.00 94.75 186 TRP A CA 1
ATOM 1450 C C . TRP A 1 186 ? 16.521 -1.342 -14.897 1.00 94.75 186 TRP A C 1
ATOM 1452 O O . TRP A 1 186 ? 17.165 -1.677 -13.899 1.00 94.75 186 TRP A O 1
ATOM 1462 N N . GLY A 1 187 ? 16.840 -1.753 -16.128 1.00 94.19 187 GLY A N 1
ATOM 1463 C CA . GLY A 1 187 ? 17.889 -2.722 -16.425 1.00 94.19 187 GLY A CA 1
ATOM 1464 C C . GLY A 1 187 ? 17.529 -4.141 -15.992 1.00 94.19 187 GLY A C 1
ATOM 1465 O O . GLY A 1 187 ? 18.429 -4.925 -15.710 1.00 94.19 187 GLY A O 1
ATOM 1466 N N . TYR A 1 188 ? 16.238 -4.463 -15.883 1.00 95.75 188 TYR A N 1
ATOM 1467 C CA . TYR A 1 188 ? 15.812 -5.835 -15.607 1.00 95.75 188 TYR A CA 1
ATOM 1468 C C . TYR A 1 188 ? 16.047 -6.695 -16.852 1.00 95.75 188 TYR A C 1
ATOM 1470 O O . TYR A 1 188 ? 15.803 -6.197 -17.960 1.00 95.75 188 TYR A O 1
ATOM 1478 N N . PRO A 1 189 ? 16.457 -7.965 -16.689 1.00 96.31 189 PRO A N 1
ATOM 1479 C CA . PRO A 1 189 ? 16.330 -8.968 -17.741 1.00 96.31 189 PRO A CA 1
ATOM 1480 C C . PRO A 1 189 ? 14.904 -9.003 -18.310 1.00 96.31 189 PRO A C 1
ATOM 1482 O O . PRO A 1 189 ? 13.948 -8.633 -17.624 1.00 96.31 189 PRO A O 1
ATOM 1485 N N . GLU A 1 190 ? 14.764 -9.388 -19.576 1.00 94.81 190 GLU A N 1
ATOM 1486 C CA . GLU A 1 190 ? 13.481 -9.335 -20.289 1.00 94.81 190 GLU A CA 1
ATOM 1487 C C . GLU A 1 190 ? 12.424 -10.235 -19.641 1.00 94.81 190 GLU A C 1
ATOM 1489 O O . GLU A 1 190 ? 11.348 -9.746 -19.306 1.00 94.81 190 GLU A O 1
ATOM 1494 N N . ASP A 1 191 ? 12.777 -11.483 -19.334 1.00 96.75 191 ASP A N 1
ATOM 1495 C CA . ASP A 1 191 ? 11.938 -12.452 -18.621 1.00 96.75 191 ASP A CA 1
ATOM 1496 C C . ASP A 1 191 ? 11.484 -11.927 -17.246 1.00 96.75 191 ASP A C 1
ATOM 1498 O O . ASP A 1 191 ? 10.308 -12.009 -16.887 1.00 96.75 191 ASP A O 1
ATOM 1502 N N . GLN A 1 192 ? 12.396 -11.303 -16.494 1.00 97.88 192 GLN A N 1
ATOM 1503 C CA . GLN A 1 192 ? 12.095 -10.709 -15.189 1.00 97.88 192 GLN A CA 1
ATOM 1504 C C . GLN A 1 192 ? 11.172 -9.491 -15.304 1.00 97.88 192 GLN A C 1
ATOM 1506 O O . GLN A 1 192 ? 10.295 -9.285 -14.465 1.00 97.88 192 GLN A O 1
ATOM 1511 N N . MET A 1 193 ? 11.353 -8.667 -16.338 1.00 97.12 193 MET A N 1
ATOM 1512 C CA . MET A 1 193 ? 10.481 -7.524 -16.603 1.00 97.12 193 MET A CA 1
ATOM 1513 C C . MET A 1 193 ? 9.086 -7.971 -17.054 1.00 97.12 193 MET A C 1
ATOM 1515 O O . MET A 1 193 ? 8.086 -7.382 -16.644 1.00 97.12 193 MET A O 1
ATOM 1519 N N . GLU A 1 194 ? 8.996 -9.013 -17.875 1.00 96.44 194 GLU A N 1
ATOM 1520 C CA . GLU A 1 194 ? 7.722 -9.594 -18.296 1.00 96.44 194 GLU A CA 1
ATOM 1521 C C . GLU A 1 194 ? 6.955 -10.195 -17.121 1.00 96.44 194 GLU A C 1
ATOM 1523 O O . GLU A 1 194 ? 5.775 -9.876 -16.957 1.00 96.44 194 GLU A O 1
ATOM 1528 N N . ALA A 1 195 ? 7.625 -10.972 -16.263 1.00 97.94 195 ALA A N 1
ATOM 1529 C CA . ALA A 1 195 ? 7.037 -11.512 -15.040 1.00 97.94 195 ALA A CA 1
ATOM 1530 C C . ALA A 1 195 ? 6.543 -10.392 -14.108 1.00 97.94 195 ALA A C 1
ATOM 1532 O O . ALA A 1 195 ? 5.389 -10.409 -13.675 1.00 97.94 195 ALA A O 1
ATOM 1533 N N . CYS A 1 196 ? 7.365 -9.357 -13.898 1.00 98.06 196 CYS A N 1
ATOM 1534 C CA . CYS A 1 196 ? 6.990 -8.188 -13.106 1.00 98.06 196 CYS A CA 1
ATOM 1535 C C . CYS A 1 196 ? 5.747 -7.484 -13.662 1.00 98.06 196 CYS A C 1
ATOM 1537 O O . CYS A 1 196 ? 4.814 -7.188 -12.915 1.00 98.06 196 CYS A O 1
ATOM 1539 N N . ARG A 1 197 ? 5.685 -7.246 -14.978 1.00 97.50 197 ARG A N 1
ATOM 1540 C CA . ARG A 1 197 ? 4.511 -6.632 -15.615 1.00 97.50 197 ARG A CA 1
ATOM 1541 C C . ARG A 1 197 ? 3.285 -7.535 -15.536 1.00 97.50 197 ARG A C 1
ATOM 1543 O O . ARG A 1 197 ? 2.192 -7.030 -15.310 1.00 97.50 197 ARG A O 1
ATOM 1550 N N . ALA A 1 198 ? 3.439 -8.845 -15.719 1.00 97.31 198 ALA A N 1
ATOM 1551 C CA . ALA A 1 198 ? 2.340 -9.801 -15.611 1.00 97.31 198 ALA A CA 1
ATOM 1552 C C . ALA A 1 198 ? 1.721 -9.790 -14.207 1.00 97.31 198 ALA A C 1
ATOM 1554 O O . ALA A 1 198 ? 0.504 -9.677 -14.091 1.00 97.31 198 ALA A O 1
ATOM 1555 N N . ALA A 1 199 ? 2.546 -9.805 -13.159 1.00 97.69 199 ALA A N 1
ATOM 1556 C CA . ALA A 1 199 ? 2.079 -9.681 -11.782 1.00 97.69 199 ALA A CA 1
ATOM 1557 C C . ALA A 1 199 ? 1.446 -8.302 -11.513 1.00 97.69 199 ALA A C 1
ATOM 1559 O O . ALA A 1 199 ? 0.348 -8.221 -10.964 1.00 97.69 199 ALA A O 1
ATOM 1560 N N . ALA A 1 200 ? 2.078 -7.216 -11.973 1.00 97.38 200 ALA A N 1
ATOM 1561 C CA . ALA A 1 200 ? 1.575 -5.857 -11.777 1.00 97.38 200 ALA A CA 1
ATOM 1562 C C . ALA A 1 200 ? 0.208 -5.605 -12.445 1.00 97.38 200 ALA A C 1
ATOM 1564 O O . ALA A 1 200 ? -0.602 -4.860 -11.895 1.00 97.38 200 ALA A O 1
ATOM 1565 N N . ARG A 1 201 ? -0.088 -6.241 -13.590 1.00 96.31 201 ARG A N 1
ATOM 1566 C CA . ARG A 1 201 ? -1.394 -6.147 -14.284 1.00 96.31 201 ARG A CA 1
ATOM 1567 C C . ARG A 1 201 ? -2.567 -6.672 -13.468 1.00 96.31 201 ARG A C 1
ATOM 1569 O O . ARG A 1 201 ? -3.701 -6.262 -13.693 1.00 96.31 201 ARG A O 1
ATOM 1576 N N . LEU A 1 202 ? -2.311 -7.599 -12.549 1.00 94.88 202 LEU A N 1
ATOM 1577 C CA . LEU A 1 202 ? -3.348 -8.155 -11.684 1.00 94.88 202 LEU A CA 1
ATOM 1578 C C . LEU A 1 202 ? -3.735 -7.186 -10.561 1.00 94.88 202 LEU A C 1
ATOM 1580 O O . LEU A 1 20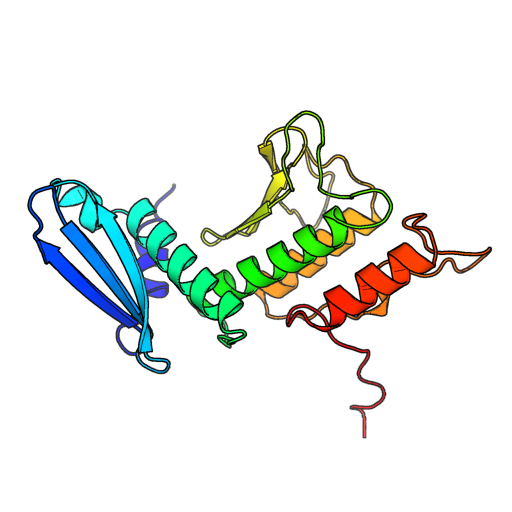2 ? -4.730 -7.413 -9.872 1.00 94.88 202 LEU A O 1
ATOM 1584 N N . LEU A 1 203 ? -2.950 -6.122 -10.362 1.00 95.19 203 LEU A N 1
ATOM 1585 C CA . LEU A 1 203 ? -3.148 -5.186 -9.273 1.00 95.19 203 LEU A CA 1
ATOM 1586 C C . LEU A 1 203 ? -4.076 -4.030 -9.679 1.00 95.19 203 LEU A C 1
ATOM 1588 O O . LEU A 1 203 ? -3.878 -3.401 -10.717 1.00 95.19 203 LEU A O 1
ATOM 1592 N N . PRO A 1 204 ? -5.026 -3.634 -8.817 1.00 94.88 204 PRO A N 1
ATOM 1593 C CA . PRO A 1 204 ? -5.953 -2.531 -9.091 1.00 94.88 204 PRO A CA 1
ATOM 1594 C C . PRO A 1 204 ? -5.280 -1.168 -9.239 1.00 94.88 204 PRO A C 1
ATOM 1596 O O . PRO A 1 204 ? -5.862 -0.253 -9.808 1.00 94.88 204 PRO A O 1
ATOM 1599 N N . ILE A 1 205 ? -4.052 -1.008 -8.749 1.00 96.25 205 ILE A N 1
ATOM 1600 C CA . ILE A 1 205 ? -3.281 0.221 -8.938 1.00 96.25 205 ILE A CA 1
ATOM 1601 C C . ILE A 1 205 ? -2.881 0.446 -10.398 1.00 96.25 205 ILE A C 1
ATOM 1603 O O . ILE A 1 205 ? -2.679 1.593 -10.785 1.00 96.25 205 ILE A O 1
ATOM 1607 N N . THR A 1 206 ? -2.792 -0.600 -11.221 1.00 96.38 206 THR A N 1
ATOM 1608 C CA . THR A 1 206 ? -2.380 -0.470 -12.620 1.00 96.38 206 THR A CA 1
ATOM 1609 C C . THR A 1 206 ? -3.569 -0.440 -13.572 1.00 96.38 206 THR A C 1
ATOM 1611 O O . THR A 1 206 ? -4.668 -0.900 -13.251 1.00 96.38 206 THR A O 1
ATOM 1614 N N . ILE A 1 207 ? -3.359 0.142 -14.749 1.00 95.50 207 ILE A N 1
ATOM 1615 C CA . ILE A 1 207 ? -4.317 0.154 -15.851 1.00 95.50 207 ILE A CA 1
ATOM 1616 C C . ILE A 1 207 ? -3.555 -0.038 -17.169 1.00 95.50 207 ILE A C 1
ATOM 1618 O O . ILE A 1 207 ? -2.505 0.577 -17.394 1.00 95.50 207 ILE A O 1
ATOM 1622 N N . GLU A 1 208 ? -4.052 -0.914 -18.041 1.00 89.00 208 GLU A N 1
ATOM 1623 C CA . GLU A 1 208 ? -3.599 -0.933 -19.435 1.00 89.00 208 GLU A CA 1
ATOM 1624 C C . GLU A 1 208 ? -4.016 0.389 -20.079 1.00 89.00 208 GLU A C 1
ATOM 1626 O O . GLU A 1 208 ? -5.081 0.905 -19.749 1.00 89.00 208 GLU A O 1
ATOM 1631 N N . LYS A 1 209 ? -3.182 0.988 -20.939 1.00 71.94 209 LYS A N 1
ATOM 1632 C CA . LYS A 1 209 ? -3.567 2.243 -21.609 1.00 71.94 209 LYS A CA 1
ATOM 1633 C C . LYS A 1 209 ? -4.980 2.073 -22.172 1.00 71.94 209 LYS A C 1
ATOM 1635 O O . LYS A 1 209 ? -5.214 1.149 -22.943 1.00 71.94 209 LYS A O 1
ATOM 1640 N N . GLU A 1 210 ? -5.888 2.968 -21.795 1.00 48.22 210 GLU A N 1
ATOM 1641 C CA . GLU A 1 210 ? -7.166 3.128 -22.474 1.00 48.22 210 GLU A CA 1
ATOM 1642 C C . GLU A 1 210 ? -6.829 3.651 -23.876 1.00 48.22 210 GLU A C 1
ATOM 1644 O O . GLU A 1 210 ? -6.711 4.852 -24.110 1.00 48.22 210 GLU A O 1
ATOM 1649 N N . SER A 1 211 ? -6.525 2.745 -24.806 1.00 47.16 211 SER A N 1
ATOM 1650 C CA . SER A 1 211 ? -6.677 3.061 -26.214 1.00 47.16 211 SER A CA 1
ATOM 1651 C C . SER A 1 211 ? -8.167 3.332 -26.405 1.00 47.16 211 SER A C 1
ATOM 1653 O O . SER A 1 211 ? -8.966 2.405 -26.315 1.00 47.16 211 SER A O 1
ATOM 1655 N N . GLU A 1 212 ? -8.506 4.607 -26.599 1.00 43.38 212 GLU A N 1
ATOM 1656 C CA . GLU A 1 212 ? -9.815 5.090 -27.058 1.00 43.38 212 GLU A CA 1
ATOM 1657 C C . GLU A 1 212 ? -10.954 5.075 -26.015 1.00 43.38 212 GLU A C 1
ATOM 1659 O O . GLU A 1 212 ? -11.947 4.364 -26.126 1.00 43.38 212 GLU A O 1
ATOM 1664 N N . ARG A 1 213 ? -10.892 5.999 -25.048 1.00 41.53 213 ARG A N 1
ATOM 1665 C CA . ARG A 1 213 ? -12.085 6.786 -24.678 1.00 41.53 213 ARG A CA 1
ATOM 1666 C C . ARG A 1 213 ? -11.890 8.242 -25.078 1.00 41.53 213 ARG A C 1
ATOM 1668 O O . ARG A 1 213 ? -11.769 9.137 -24.250 1.00 41.53 213 ARG A O 1
ATOM 1675 N N . ALA A 1 214 ? -11.864 8.460 -26.381 1.00 35.91 214 ALA A N 1
ATOM 1676 C CA . ALA A 1 214 ? -12.302 9.705 -26.983 1.00 35.91 214 ALA A CA 1
ATOM 1677 C C . ALA A 1 214 ? -13.104 9.300 -28.220 1.00 35.91 214 ALA A C 1
ATOM 1679 O O . ALA A 1 214 ? -12.587 8.595 -29.085 1.00 35.91 214 ALA A O 1
ATOM 1680 N N . ALA A 1 215 ? -14.388 9.648 -28.177 1.00 35.69 215 ALA A N 1
ATOM 1681 C CA . ALA A 1 215 ? -15.309 9.605 -29.301 1.00 35.69 215 ALA A CA 1
ATOM 1682 C C . ALA A 1 215 ? -14.827 10.498 -30.454 1.00 35.69 215 ALA A C 1
ATOM 1684 O O . ALA A 1 215 ? -14.083 11.467 -30.169 1.00 35.69 215 ALA A O 1
#

pLDDT: mean 88.35, std 13.8, range [32.12, 98.5]

Sequence (215 aa):
MHTNGIDWITGMLDPERFALSSKKTTDGHLLTLEHRRTGLKAELAVGPDAAAVNSMETMSTLCGMLAKTFTDAKLHETGKHEFAKQVRCFYANQLIEVISQHGRCFFFNAKNDRVAQLVYDGTVYLIDEKSGNKVVLRTNGSWEGFGHGGTLRDLVTMMRDYVMKGDRIGMHFIGIQRTFGKGNVWGYPEDQMEACRAAARLLPITIEKESERAA

Secondary structure (DSSP, 8-state):
----TTHHHHHH--TTTEEEEEEEETTEEEEEEEETTT--EEEEEE-S-HHHHT-HHHHHHHHHHHHHHHHHTT----SSSHHHHHHHHHHHHHHHHHHHTSTTTTTEETTTTEE-EEEESSSEEEE-TTT-PEEE--SSS--TT--S-HHHHHHHHHHHHHHHH--PEEGGGTT-B-SSSSSBTT---HHHHHHHHHHHHTSTTEE---S----